Protein AF-A0AAW0VSZ9-F1 (afdb_monomer_lite)

Sequence (213 aa):
RVSGCQGKGEPTLNGTGRVSGCQGKGEPTLSGTGRVSGCQGKGEPTLSGTGLVLGCKGKGEPTLSGTGRVSDCQGKGEPTLIGTGRVSGCQGKGEPTLSGTGRVSSCQGKGEPTLSGTIRVSGCQGKGESTLSGTGRVSGCQSKGEPTLSGIGRVSGCQGKGEPTLTGTGRVSGCHGKGEPTLSGIGRVSGCQGKGEPTLSGTGRVSGCQGKG

Organism: Cherax quadricarinatus (NCBI:txid27406)

Structure (mmCIF, N/CA/C/O backbone):
data_AF-A0AAW0VSZ9-F1
#
_entry.id   AF-A0AAW0VSZ9-F1
#
loop_
_atom_site.group_PDB
_atom_site.id
_atom_site.type_symbol
_atom_site.label_atom_id
_atom_site.label_alt_id
_atom_site.label_comp_id
_atom_site.label_asym_id
_atom_site.label_entity_id
_atom_site.label_seq_id
_atom_site.pdbx_PDB_ins_code
_atom_site.Cartn_x
_atom_site.Cartn_y
_atom_site.Cartn_z
_atom_site.occupancy
_atom_site.B_iso_or_equiv
_atom_site.auth_seq_id
_atom_site.auth_comp_id
_atom_site.auth_asym_id
_atom_site.auth_atom_id
_atom_site.pdbx_PDB_model_num
ATOM 1 N N . ARG A 1 1 ? 11.976 8.529 -27.109 1.00 80.25 1 ARG A N 1
ATOM 2 C CA . ARG A 1 1 ? 11.494 7.289 -26.444 1.00 80.25 1 ARG A CA 1
ATOM 3 C C . ARG A 1 1 ? 12.713 6.455 -26.103 1.00 80.25 1 ARG A C 1
ATOM 5 O O . ARG A 1 1 ? 13.487 6.189 -27.006 1.00 80.25 1 ARG A O 1
ATOM 12 N N . VAL A 1 2 ? 12.868 6.065 -24.844 1.00 87.00 2 VAL A N 1
ATOM 13 C CA . VAL A 1 2 ? 13.933 5.186 -24.349 1.00 87.00 2 VAL A CA 1
ATOM 14 C C . VAL A 1 2 ? 13.281 3.878 -23.921 1.00 87.00 2 VAL A C 1
ATOM 16 O O . VAL A 1 2 ? 12.273 3.898 -23.211 1.00 87.00 2 VAL A O 1
ATOM 19 N N . SER A 1 3 ? 13.763 2.735 -24.401 1.00 85.62 3 SER A N 1
ATOM 20 C CA . SER A 1 3 ? 13.132 1.467 -24.047 1.00 85.62 3 SER A CA 1
ATOM 21 C C . SER A 1 3 ? 14.001 0.243 -24.233 1.00 85.62 3 SER A C 1
ATOM 23 O O . SER A 1 3 ? 14.794 0.207 -25.165 1.00 85.62 3 SER A O 1
ATOM 25 N N . GLY A 1 4 ? 13.711 -0.784 -23.432 1.00 74.88 4 GLY A N 1
ATOM 26 C CA . GLY A 1 4 ? 14.246 -2.129 -23.600 1.00 74.88 4 GLY A CA 1
ATOM 27 C C . GLY A 1 4 ? 15.419 -2.419 -22.674 1.00 74.88 4 GLY A C 1
ATOM 28 O O . GLY A 1 4 ? 16.496 -1.856 -22.821 1.00 74.88 4 GLY A O 1
ATOM 29 N N . CYS A 1 5 ? 15.204 -3.352 -21.755 1.00 79.06 5 CYS A N 1
ATOM 30 C CA . CYS A 1 5 ? 16.252 -4.091 -21.074 1.00 79.06 5 CYS A CA 1
ATOM 31 C C . CYS A 1 5 ? 15.750 -5.523 -20.811 1.00 79.06 5 CYS A C 1
ATOM 33 O O . CYS A 1 5 ? 14.577 -5.723 -20.472 1.00 79.06 5 CYS A O 1
ATOM 35 N N . GLN A 1 6 ? 16.600 -6.528 -21.017 1.00 81.38 6 GLN A N 1
ATOM 36 C CA . GLN A 1 6 ? 16.246 -7.936 -20.833 1.00 81.38 6 GLN A CA 1
ATOM 37 C C . GLN A 1 6 ? 17.365 -8.689 -20.121 1.00 81.38 6 GLN A C 1
ATOM 39 O O . GLN A 1 6 ? 18.539 -8.464 -20.397 1.00 81.38 6 GLN A O 1
ATOM 44 N N . GLY A 1 7 ? 16.995 -9.619 -19.241 1.00 75.25 7 GLY A N 1
ATOM 45 C CA . GLY A 1 7 ? 17.938 -10.545 -18.617 1.00 75.25 7 GLY A CA 1
ATOM 46 C C . GLY A 1 7 ? 18.116 -10.314 -17.120 1.00 75.25 7 GLY A C 1
ATOM 47 O O . GLY A 1 7 ? 17.139 -10.106 -16.400 1.00 75.25 7 GLY A O 1
ATOM 48 N N . LYS A 1 8 ? 19.351 -10.461 -16.639 1.00 77.69 8 LYS A N 1
ATOM 49 C CA . LYS A 1 8 ? 19.721 -10.212 -15.242 1.00 77.69 8 LYS A CA 1
ATOM 50 C C . LYS A 1 8 ? 20.481 -8.888 -15.138 1.00 77.69 8 LYS A C 1
ATOM 52 O O . LYS A 1 8 ? 21.277 -8.611 -16.029 1.00 77.69 8 LYS A O 1
ATOM 57 N N . GLY A 1 9 ? 20.289 -8.137 -14.056 1.00 81.81 9 GLY A N 1
ATOM 58 C CA . GLY A 1 9 ? 21.144 -6.995 -13.703 1.00 81.81 9 GLY A CA 1
ATOM 59 C C . GLY A 1 9 ? 20.381 -5.721 -13.348 1.00 81.81 9 GLY A C 1
ATOM 60 O O . GLY A 1 9 ? 19.183 -5.761 -13.069 1.00 81.81 9 GLY A O 1
ATOM 61 N N . GLU A 1 10 ? 21.096 -4.597 -13.394 1.00 90.50 10 GLU A N 1
ATOM 62 C CA . GLU A 1 10 ? 20.662 -3.283 -12.890 1.00 90.50 10 GLU A CA 1
ATOM 63 C C . GLU A 1 10 ? 20.696 -2.211 -14.001 1.00 90.50 10 GLU A C 1
ATOM 65 O O . GLU A 1 10 ? 21.418 -1.214 -13.928 1.00 90.50 10 GLU A O 1
ATOM 70 N N . PRO A 1 11 ? 19.986 -2.421 -15.122 1.00 88.94 11 PRO A N 1
ATOM 71 C CA . PRO A 1 11 ? 20.044 -1.490 -16.238 1.00 88.94 11 PRO A CA 1
ATOM 72 C C . PRO A 1 11 ? 19.401 -0.155 -15.865 1.00 88.94 11 PRO A C 1
ATOM 74 O O . PRO A 1 11 ? 18.326 -0.108 -15.263 1.00 88.94 11 PRO A O 1
ATOM 77 N N . THR A 1 12 ? 20.033 0.933 -16.301 1.00 91.88 12 THR A N 1
ATOM 78 C CA . THR A 1 12 ? 19.533 2.295 -16.101 1.00 91.88 12 THR A CA 1
ATOM 79 C C . THR A 1 12 ? 19.053 2.886 -17.423 1.00 91.88 12 THR A C 1
ATOM 81 O O . THR A 1 12 ? 19.797 2.940 -18.400 1.00 91.88 12 THR A O 1
ATOM 84 N N . LEU A 1 13 ? 17.803 3.347 -17.462 1.00 90.81 13 LEU A N 1
ATOM 85 C CA . LEU A 1 13 ? 17.201 4.040 -18.600 1.00 90.81 13 LEU A CA 1
ATOM 86 C C . LEU A 1 13 ? 16.780 5.449 -18.168 1.00 90.81 13 LEU A C 1
ATOM 88 O O . LEU A 1 13 ? 15.980 5.601 -17.246 1.00 90.81 13 LEU A O 1
ATOM 92 N N . ASN A 1 14 ? 17.268 6.478 -18.862 1.00 92.94 14 ASN A N 1
ATOM 93 C CA . ASN A 1 14 ? 16.891 7.874 -18.631 1.00 92.94 14 ASN A CA 1
ATOM 94 C C . ASN A 1 14 ? 16.447 8.527 -19.943 1.00 92.94 14 ASN A C 1
ATOM 96 O O . ASN A 1 14 ? 17.095 8.331 -20.969 1.00 92.94 14 ASN A O 1
ATOM 100 N N . GLY A 1 15 ? 15.362 9.304 -19.931 1.00 91.50 15 GLY A N 1
ATOM 101 C CA . GLY A 1 15 ? 15.067 10.180 -21.060 1.00 91.50 15 GLY A CA 1
ATOM 102 C C . GLY A 1 15 ? 13.799 11.013 -20.933 1.00 91.50 15 GLY A C 1
ATOM 103 O O . GLY A 1 15 ? 13.062 10.958 -19.949 1.00 91.50 15 GLY A O 1
ATOM 104 N N . THR A 1 16 ? 13.522 11.777 -21.987 1.00 91.69 16 THR A N 1
ATOM 105 C CA . THR A 1 16 ? 12.312 12.591 -22.122 1.00 91.69 16 THR A CA 1
ATOM 106 C C . THR A 1 16 ? 11.245 11.884 -22.970 1.00 91.69 16 THR A C 1
ATOM 108 O O . THR A 1 16 ? 11.517 11.047 -23.846 1.00 91.69 16 THR A O 1
ATOM 111 N N . GLY A 1 17 ? 9.980 12.192 -22.695 1.00 90.00 17 GLY A N 1
ATOM 112 C CA . GLY A 1 17 ? 8.822 11.640 -23.391 1.00 90.00 17 GLY A CA 1
ATOM 113 C C . GLY A 1 17 ? 8.374 10.292 -22.828 1.00 90.00 17 GLY A C 1
ATOM 114 O O . GLY A 1 17 ? 7.487 10.241 -21.983 1.00 90.00 17 GLY A O 1
ATOM 115 N N . ARG A 1 18 ? 8.922 9.178 -23.331 1.00 90.00 18 ARG A N 1
ATOM 116 C CA . ARG A 1 18 ? 8.528 7.819 -22.905 1.00 90.00 18 ARG A CA 1
ATOM 117 C C . ARG A 1 18 ? 9.749 6.976 -22.571 1.00 90.00 18 ARG A C 1
ATOM 119 O O . ARG A 1 18 ? 10.552 6.738 -23.472 1.00 90.00 18 ARG A O 1
ATOM 126 N N . VAL A 1 19 ? 9.817 6.477 -21.340 1.00 91.06 19 VAL A N 1
ATOM 127 C CA . VAL A 1 19 ? 10.841 5.556 -20.825 1.00 91.06 19 VAL A CA 1
ATOM 128 C C . VAL A 1 19 ? 10.156 4.252 -20.416 1.00 91.06 19 VAL A C 1
ATOM 130 O O . VAL A 1 19 ? 9.206 4.281 -19.630 1.00 91.06 19 VAL A O 1
ATOM 133 N N . SER A 1 20 ? 10.538 3.105 -20.990 1.00 87.25 20 SER A N 1
ATOM 134 C CA . SER A 1 20 ? 9.820 1.856 -20.690 1.00 87.25 20 SER A CA 1
ATOM 135 C C . SER A 1 20 ? 10.532 0.540 -20.971 1.00 87.25 20 SER A C 1
ATOM 137 O O . SER A 1 20 ? 11.231 0.431 -21.969 1.00 87.25 20 SER A O 1
ATOM 139 N N . GLY A 1 21 ? 10.150 -0.515 -20.248 1.00 73.06 21 GLY A N 1
ATOM 140 C CA . GLY A 1 21 ? 10.274 -1.889 -20.736 1.00 73.06 21 GLY A CA 1
ATOM 141 C C . GLY A 1 21 ? 11.521 -2.611 -20.258 1.00 73.06 21 GLY A C 1
ATOM 142 O O . GLY A 1 21 ? 12.445 -2.830 -21.035 1.00 73.06 21 GLY A O 1
ATOM 143 N N . CYS A 1 22 ? 11.476 -3.048 -19.004 1.00 81.56 22 CYS A N 1
ATOM 144 C CA . CYS A 1 22 ? 12.458 -3.962 -18.445 1.00 81.56 22 CYS A CA 1
ATOM 145 C C . CYS A 1 22 ? 11.838 -5.322 -18.117 1.00 81.56 22 CYS A C 1
ATOM 147 O O . CYS A 1 22 ? 10.777 -5.391 -17.496 1.00 81.56 22 CYS A O 1
ATOM 149 N N . GLN A 1 23 ? 12.466 -6.411 -18.563 1.00 84.88 23 GLN A N 1
ATOM 150 C CA . GLN A 1 23 ? 11.995 -7.776 -18.324 1.00 84.88 23 GLN A CA 1
ATOM 151 C C . GLN A 1 23 ? 13.112 -8.669 -17.787 1.00 84.88 23 GLN A C 1
ATOM 153 O O . GLN A 1 23 ? 14.171 -8.777 -18.398 1.00 84.88 23 GLN A O 1
ATOM 158 N N . GLY A 1 24 ? 12.858 -9.380 -16.691 1.00 80.69 24 GLY A N 1
ATOM 159 C CA . GLY A 1 24 ? 13.795 -10.380 -16.181 1.00 80.69 24 GLY A CA 1
ATOM 160 C C . GLY A 1 24 ? 13.988 -10.325 -14.674 1.00 80.69 24 GLY A C 1
ATOM 161 O O . GLY A 1 24 ? 13.019 -10.189 -13.926 1.00 80.69 24 GLY A O 1
ATOM 162 N N . LYS A 1 25 ? 15.223 -10.536 -14.219 1.00 84.62 25 LYS A N 1
ATOM 163 C CA . LYS A 1 25 ? 15.568 -10.508 -12.795 1.00 84.62 25 LYS A CA 1
ATOM 164 C C . LYS A 1 25 ? 16.490 -9.326 -12.495 1.00 84.62 25 LYS A C 1
ATOM 166 O O . LYS A 1 25 ? 17.434 -9.125 -13.244 1.00 84.62 25 LYS A O 1
ATOM 171 N N . GLY A 1 26 ? 16.278 -8.625 -11.390 1.00 85.88 26 GLY A N 1
ATOM 172 C CA . GLY A 1 26 ? 17.185 -7.572 -10.924 1.00 85.88 26 GLY A CA 1
ATOM 173 C C . GLY A 1 26 ? 16.476 -6.253 -10.653 1.00 85.88 26 GLY A C 1
ATOM 174 O O . GLY A 1 26 ? 15.263 -6.234 -10.433 1.00 85.88 26 GLY A O 1
ATOM 175 N N . GLU A 1 27 ? 17.242 -5.169 -10.675 1.00 91.31 27 GLU A N 1
ATOM 176 C CA . GLU A 1 27 ? 16.873 -3.879 -10.077 1.00 91.31 27 GLU A CA 1
ATOM 177 C C . GLU A 1 27 ? 17.007 -2.762 -11.125 1.00 91.31 27 GLU A C 1
ATOM 179 O O . GLU A 1 27 ? 17.884 -1.902 -11.055 1.00 91.31 27 GLU A O 1
ATOM 184 N N . PRO A 1 28 ? 16.195 -2.794 -12.200 1.00 90.00 28 PRO A N 1
ATOM 185 C CA . PRO A 1 28 ? 16.291 -1.788 -13.242 1.00 90.00 28 PRO A CA 1
ATOM 186 C C . PRO A 1 28 ? 15.849 -0.422 -12.711 1.00 90.00 28 PRO A C 1
ATOM 188 O O . PRO A 1 28 ? 14.820 -0.306 -12.040 1.00 90.00 28 PRO A O 1
ATOM 191 N N . THR A 1 29 ? 16.574 0.623 -13.101 1.00 92.44 29 THR A N 1
ATOM 192 C CA . THR A 1 29 ? 16.236 2.012 -12.783 1.00 92.44 29 THR A CA 1
ATOM 193 C C . THR A 1 29 ? 15.739 2.728 -14.033 1.00 92.44 29 THR A C 1
ATOM 195 O O . THR A 1 29 ? 16.464 2.884 -15.014 1.00 92.44 29 THR A O 1
ATOM 198 N N . LEU A 1 30 ? 14.488 3.182 -14.028 1.00 92.56 30 LEU A N 1
ATOM 199 C CA . LEU A 1 30 ? 13.894 3.965 -15.111 1.00 92.56 30 LEU A CA 1
ATOM 200 C C . LEU A 1 30 ? 13.581 5.370 -14.599 1.00 92.56 30 LEU A C 1
ATOM 202 O O . LEU A 1 30 ? 12.811 5.536 -13.657 1.00 92.56 30 LEU A O 1
ATOM 206 N N . SER A 1 31 ? 14.123 6.389 -15.257 1.00 93.69 31 SER A N 1
ATOM 207 C CA . SER A 1 31 ? 13.916 7.792 -14.893 1.00 93.69 31 SER A CA 1
ATOM 208 C C . SER A 1 31 ? 13.526 8.643 -16.097 1.00 93.69 31 SER A C 1
ATOM 210 O O . SER A 1 31 ? 13.981 8.393 -17.211 1.00 93.69 31 SER A O 1
ATOM 212 N N . GLY A 1 32 ? 12.672 9.652 -15.919 1.00 92.56 32 GLY A N 1
ATOM 213 C CA . GLY A 1 32 ? 12.373 10.552 -17.031 1.00 92.56 32 GLY A CA 1
ATOM 214 C C . GLY A 1 32 ? 11.252 11.557 -16.825 1.00 92.56 32 GLY A C 1
ATOM 215 O O . GLY A 1 32 ? 10.564 11.580 -15.806 1.00 92.56 32 GLY A O 1
ATOM 216 N N . THR A 1 33 ? 11.052 12.381 -17.850 1.00 92.06 33 THR A N 1
ATOM 217 C CA . THR A 1 33 ? 9.930 13.321 -17.947 1.00 92.06 33 THR A CA 1
ATOM 218 C C . THR A 1 33 ? 8.897 12.802 -18.949 1.00 92.06 33 THR A C 1
ATOM 220 O O . THR A 1 33 ? 9.246 12.243 -19.990 1.00 92.06 33 THR A O 1
ATOM 223 N N . GLY A 1 34 ? 7.607 12.956 -18.651 1.00 91.19 34 GLY A N 1
ATOM 224 C CA . GLY A 1 34 ? 6.504 12.440 -19.464 1.00 91.19 34 GLY A CA 1
ATOM 225 C C . GLY A 1 34 ? 5.925 11.138 -18.908 1.00 91.19 34 GLY A C 1
ATOM 226 O O . GLY A 1 34 ? 5.109 11.169 -17.990 1.00 91.19 34 GLY A O 1
ATOM 227 N N . ARG A 1 35 ? 6.277 9.987 -19.493 1.00 92.00 35 ARG A N 1
ATOM 228 C CA . ARG A 1 35 ? 5.769 8.660 -19.108 1.00 92.00 35 ARG A CA 1
ATOM 229 C C . ARG A 1 35 ? 6.906 7.681 -18.837 1.00 92.00 35 ARG A C 1
ATOM 231 O O . ARG A 1 35 ? 7.598 7.268 -19.765 1.00 92.00 35 ARG A O 1
ATOM 238 N N . VAL A 1 36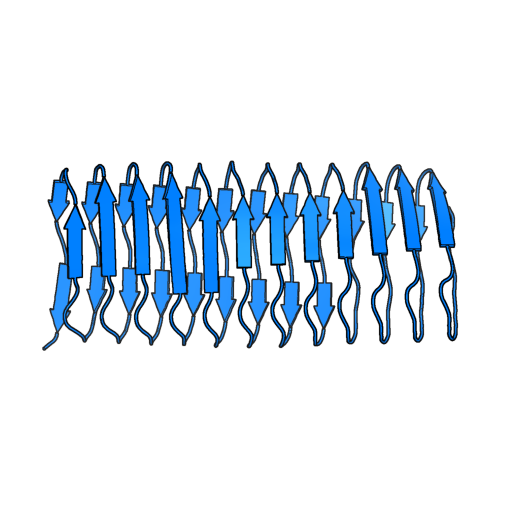 ? 7.005 7.220 -17.599 1.00 93.00 36 VAL A N 1
ATOM 239 C CA . VAL A 1 36 ? 7.916 6.166 -17.143 1.00 93.00 36 VAL A CA 1
ATOM 240 C C . VAL A 1 36 ? 7.081 4.929 -16.834 1.00 93.00 36 VAL A C 1
ATOM 242 O O . VAL A 1 36 ? 6.099 5.016 -16.099 1.00 93.00 36 VAL A O 1
ATOM 245 N N . SER A 1 37 ? 7.371 3.785 -17.454 1.00 89.25 37 SER A N 1
ATOM 246 C CA . SER A 1 37 ? 6.504 2.615 -17.275 1.00 89.25 37 SER A CA 1
ATOM 247 C C . SER A 1 37 ? 7.149 1.262 -17.520 1.00 89.25 37 SER A C 1
ATOM 249 O O . SER A 1 37 ? 7.876 1.086 -18.492 1.00 89.25 37 SER A O 1
ATOM 251 N N . GLY A 1 38 ? 6.719 0.267 -16.750 1.00 75.50 38 GLY A N 1
ATOM 252 C CA . GLY A 1 38 ? 6.863 -1.136 -17.111 1.00 75.50 38 GLY A CA 1
ATOM 253 C C . GLY A 1 38 ? 8.191 -1.759 -16.703 1.00 75.50 38 GLY A C 1
ATOM 254 O O . GLY A 1 38 ? 9.214 -1.604 -17.376 1.00 75.50 38 GLY A O 1
ATOM 255 N N . CYS A 1 39 ? 8.104 -2.588 -15.668 1.00 80.69 39 CYS A N 1
ATOM 256 C CA . CYS A 1 39 ? 9.020 -3.692 -15.416 1.00 80.69 39 CYS A CA 1
ATOM 257 C C . CYS A 1 39 ? 8.216 -4.980 -15.209 1.00 80.69 39 CYS A C 1
ATOM 259 O O . CYS A 1 39 ? 7.136 -4.956 -14.613 1.00 80.69 39 CYS A O 1
ATOM 261 N N . GLN A 1 40 ? 8.719 -6.106 -15.707 1.00 85.25 40 GLN A N 1
ATOM 262 C CA . GLN A 1 40 ? 8.106 -7.413 -15.508 1.00 85.25 40 GLN A CA 1
ATOM 263 C C . GLN A 1 40 ? 9.146 -8.444 -15.078 1.00 85.25 40 GLN A C 1
ATOM 265 O O . GLN A 1 40 ? 10.138 -8.653 -15.769 1.00 85.25 40 GLN A O 1
ATOM 270 N N . GLY A 1 41 ? 8.888 -9.151 -13.981 1.00 82.19 41 GLY A N 1
ATOM 271 C CA . GLY A 1 41 ? 9.754 -10.246 -13.551 1.00 82.19 41 GLY A CA 1
ATOM 272 C 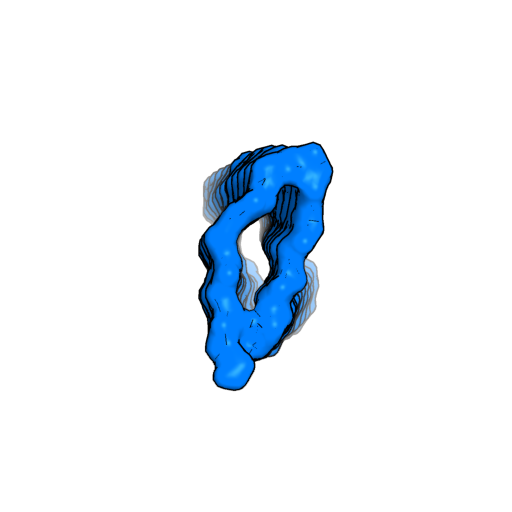C . GLY A 1 41 ? 9.974 -10.296 -12.048 1.00 82.19 41 GLY A C 1
ATOM 273 O O . GLY A 1 41 ? 9.008 -10.214 -11.292 1.00 82.19 41 GLY A O 1
ATOM 274 N N . LYS A 1 42 ? 11.211 -10.541 -11.613 1.00 85.12 42 LYS A N 1
ATOM 275 C CA . LYS A 1 42 ? 11.553 -10.632 -10.187 1.00 85.12 42 LYS A CA 1
ATOM 276 C C . LYS A 1 42 ? 12.595 -9.584 -9.807 1.00 85.12 42 LYS A C 1
ATOM 278 O O . LYS A 1 42 ? 13.597 -9.499 -10.501 1.00 85.12 42 LYS A O 1
ATOM 283 N N . GLY A 1 43 ? 12.413 -8.889 -8.694 1.00 86.94 43 GLY A N 1
ATOM 284 C CA . GLY A 1 43 ? 13.406 -7.956 -8.154 1.00 86.94 43 GLY A CA 1
ATOM 285 C C . GLY A 1 43 ? 12.786 -6.621 -7.768 1.00 86.94 43 GLY A C 1
ATOM 286 O O . GLY A 1 43 ? 11.573 -6.549 -7.553 1.00 86.94 43 GLY A O 1
ATOM 287 N N . GLU A 1 44 ? 13.616 -5.587 -7.705 1.00 91.25 44 GLU A N 1
ATOM 288 C CA . GLU A 1 44 ? 13.315 -4.321 -7.026 1.00 91.25 44 GLU A CA 1
ATOM 289 C C . GLU A 1 44 ? 13.470 -3.149 -8.007 1.00 91.25 44 GLU A C 1
ATOM 291 O O . GLU A 1 44 ? 14.396 -2.347 -7.926 1.00 91.25 44 GLU A O 1
ATOM 296 N N . PRO A 1 45 ? 12.613 -3.067 -9.043 1.00 90.50 45 PRO A N 1
ATOM 297 C CA . PRO A 1 45 ? 12.729 -2.015 -10.038 1.00 90.50 45 PRO A CA 1
ATOM 298 C C . PRO A 1 45 ? 12.393 -0.651 -9.427 1.00 90.50 45 PRO A C 1
ATOM 300 O O . PRO A 1 45 ? 11.373 -0.501 -8.748 1.00 90.50 45 PRO A O 1
ATOM 303 N N . THR A 1 46 ? 13.191 0.360 -9.764 1.00 93.12 46 THR A N 1
ATOM 304 C CA . THR A 1 46 ? 12.963 1.749 -9.360 1.00 93.12 46 THR A CA 1
ATOM 305 C C . THR A 1 46 ? 12.506 2.579 -10.555 1.00 93.12 46 THR A C 1
ATOM 307 O O . THR A 1 46 ? 13.209 2.703 -11.556 1.00 93.12 46 THR A O 1
ATOM 310 N N . LEU A 1 47 ? 11.313 3.165 -10.474 1.00 93.81 47 LEU A N 1
ATOM 311 C CA . LEU A 1 47 ? 10.750 4.042 -11.501 1.00 93.81 47 LEU A CA 1
ATOM 312 C C . LEU A 1 47 ? 10.544 5.441 -10.919 1.00 93.81 47 LEU A C 1
ATOM 314 O O . LEU A 1 47 ? 9.785 5.609 -9.969 1.00 93.81 47 LEU A O 1
ATOM 318 N N . SER A 1 48 ? 11.156 6.455 -11.523 1.00 94.69 48 SER A N 1
ATOM 319 C CA . SER A 1 48 ? 11.036 7.848 -11.082 1.00 94.69 48 SER A CA 1
ATOM 320 C C . SER A 1 48 ? 10.693 8.784 -12.235 1.00 94.69 48 SER A C 1
ATOM 322 O O . SER A 1 48 ? 11.238 8.648 -13.327 1.00 94.69 48 SER A O 1
ATOM 324 N N . GLY A 1 49 ? 9.816 9.766 -12.035 1.00 93.25 49 GLY A N 1
ATOM 325 C CA . GLY A 1 49 ? 9.610 10.761 -13.084 1.00 93.25 49 GLY A CA 1
ATOM 326 C C . GLY A 1 49 ? 8.591 11.857 -12.827 1.00 93.25 49 GLY A C 1
ATOM 327 O O . GLY A 1 49 ? 7.816 11.845 -11.869 1.00 93.25 49 GLY A O 1
ATOM 328 N N . THR A 1 50 ? 8.572 12.816 -13.748 1.00 90.06 50 THR A N 1
ATOM 329 C CA . THR A 1 50 ? 7.562 13.876 -13.801 1.00 90.06 50 THR A CA 1
ATOM 330 C C . THR A 1 50 ? 6.502 13.512 -14.842 1.00 90.06 50 THR A C 1
ATOM 332 O O . THR A 1 50 ? 6.826 13.161 -15.974 1.00 90.06 50 THR A O 1
ATOM 335 N N . GLY A 1 51 ? 5.219 13.544 -14.467 1.00 91.25 51 GLY A N 1
ATOM 336 C CA . GLY A 1 51 ? 4.112 13.091 -15.323 1.00 91.25 51 GLY A CA 1
ATOM 337 C C . GLY A 1 51 ? 3.499 11.763 -14.867 1.00 91.25 51 GLY A C 1
ATOM 338 O O . GLY A 1 51 ? 2.887 11.712 -13.805 1.00 91.25 51 GLY A O 1
ATOM 339 N N . LEU A 1 52 ? 3.591 10.707 -15.678 1.00 92.31 52 LEU A N 1
ATOM 340 C CA . LEU A 1 52 ? 3.012 9.387 -15.402 1.00 92.31 52 LEU A CA 1
ATOM 341 C C . LEU A 1 52 ? 4.101 8.369 -15.058 1.00 92.31 52 LEU A C 1
ATOM 343 O O . LEU A 1 52 ? 4.967 8.097 -15.886 1.00 92.31 52 LEU A O 1
ATOM 347 N N . VAL A 1 53 ? 3.992 7.740 -13.894 1.00 94.31 53 VAL A N 1
ATOM 348 C CA . VAL A 1 53 ? 4.851 6.641 -13.448 1.00 94.31 53 VAL A CA 1
ATOM 349 C C . VAL A 1 53 ? 3.973 5.411 -13.249 1.00 94.31 53 VAL A C 1
ATOM 351 O O . VAL A 1 53 ? 3.122 5.388 -12.362 1.00 94.31 53 VAL A O 1
ATOM 354 N N . LEU A 1 54 ? 4.115 4.421 -14.130 1.00 89.44 54 LEU A N 1
ATOM 355 C CA . LEU A 1 54 ? 3.237 3.249 -14.190 1.00 89.44 54 LEU A CA 1
ATOM 356 C C . LEU A 1 54 ? 4.008 1.963 -13.899 1.00 89.44 54 LEU A C 1
ATOM 358 O O . LEU A 1 54 ? 5.078 1.728 -14.460 1.00 89.44 54 LEU A O 1
ATOM 362 N N . GLY A 1 55 ? 3.440 1.136 -13.037 1.00 79.25 55 GLY A N 1
ATOM 363 C CA . GLY A 1 55 ? 4.180 0.159 -12.265 1.00 79.25 55 GLY A CA 1
ATOM 364 C C . GLY A 1 55 ? 4.496 -1.154 -12.944 1.00 79.25 55 GLY A C 1
ATOM 365 O O . GLY A 1 55 ? 4.541 -1.313 -14.171 1.00 79.25 55 GLY A O 1
ATOM 366 N N . CYS A 1 56 ? 4.821 -2.084 -12.058 1.00 80.69 56 CYS A N 1
ATOM 367 C CA . CYS A 1 56 ? 5.553 -3.298 -12.350 1.00 80.69 56 CYS A CA 1
ATOM 368 C C . CYS A 1 56 ? 4.656 -4.521 -12.152 1.00 80.69 56 CYS A C 1
ATOM 370 O O . CYS A 1 56 ? 3.749 -4.526 -11.315 1.00 80.69 56 CYS A O 1
ATOM 372 N N . LYS A 1 57 ? 4.925 -5.582 -12.918 1.00 86.00 57 LYS A N 1
ATOM 373 C CA . LYS A 1 57 ? 4.241 -6.871 -12.794 1.00 86.00 57 LYS A CA 1
ATOM 374 C C . LYS A 1 57 ? 5.209 -7.969 -12.381 1.00 86.00 57 LYS A C 1
ATOM 376 O O . LYS A 1 57 ? 6.129 -8.281 -13.131 1.00 86.00 57 LYS A O 1
ATOM 381 N N . GLY A 1 58 ? 4.976 -8.638 -11.257 1.00 82.12 58 GLY A N 1
ATOM 382 C CA . GLY A 1 58 ? 5.784 -9.810 -10.914 1.00 82.12 58 GLY A CA 1
ATOM 383 C C . GLY A 1 58 ? 5.979 -10.062 -9.430 1.00 82.12 58 GLY A C 1
ATOM 384 O O . GLY A 1 58 ? 5.015 -10.036 -8.667 1.00 82.12 58 GLY A O 1
ATOM 385 N N . LYS A 1 59 ? 7.204 -10.419 -9.038 1.00 83.44 59 LYS A N 1
ATOM 386 C CA . LYS A 1 59 ? 7.566 -10.620 -7.632 1.00 83.44 59 LYS A CA 1
ATOM 387 C C . LYS A 1 59 ? 8.653 -9.637 -7.197 1.00 83.44 59 LYS A C 1
ATOM 389 O O . LYS A 1 59 ? 9.552 -9.390 -7.989 1.00 83.44 59 LYS A O 1
ATOM 394 N N . GLY A 1 60 ? 8.611 -9.177 -5.955 1.00 85.19 60 GLY A N 1
ATOM 395 C CA . GLY A 1 60 ? 9.615 -8.275 -5.378 1.00 85.19 60 GLY A CA 1
ATOM 396 C C . GLY A 1 60 ? 9.029 -6.922 -4.987 1.00 85.19 60 GLY A C 1
ATOM 397 O O . GLY A 1 60 ? 7.808 -6.799 -4.855 1.00 85.19 60 GLY A O 1
ATOM 398 N N . GLU A 1 61 ? 9.899 -5.935 -4.812 1.00 90.44 61 GLU A N 1
ATOM 399 C CA . GLU A 1 61 ? 9.622 -4.702 -4.065 1.00 90.44 61 GLU A CA 1
ATOM 400 C C . GLU A 1 61 ? 9.842 -3.481 -4.969 1.00 90.44 61 GLU A C 1
ATOM 402 O O . GLU A 1 61 ? 10.841 -2.774 -4.877 1.00 90.44 61 GLU A O 1
ATOM 407 N N . PRO A 1 62 ? 8.955 -3.253 -5.957 1.00 90.25 62 PRO A N 1
ATOM 408 C CA . PRO A 1 62 ? 9.125 -2.143 -6.877 1.00 90.25 62 PRO A CA 1
ATOM 409 C C . PRO A 1 62 ? 8.904 -0.810 -6.155 1.00 90.25 62 PRO A C 1
ATOM 411 O O . PRO A 1 62 ? 7.886 -0.627 -5.481 1.00 90.25 62 PRO A O 1
ATOM 414 N N . THR A 1 63 ? 9.795 0.149 -6.394 1.00 93.31 63 THR A N 1
ATOM 415 C CA . THR A 1 63 ? 9.655 1.523 -5.906 1.00 93.31 63 THR A CA 1
ATOM 416 C C . THR A 1 63 ? 9.283 2.450 -7.054 1.00 93.31 63 THR A C 1
ATOM 418 O O . THR A 1 63 ? 9.982 2.548 -8.060 1.00 93.31 63 THR A O 1
ATOM 421 N N . LEU A 1 64 ? 8.160 3.147 -6.920 1.00 94.31 64 LEU A N 1
ATOM 422 C CA . LEU A 1 64 ? 7.670 4.121 -7.884 1.00 94.31 64 LEU A CA 1
ATOM 423 C C . LEU A 1 64 ? 7.568 5.496 -7.226 1.00 94.31 64 LEU A C 1
ATOM 425 O O . LEU A 1 64 ? 6.868 5.647 -6.229 1.00 94.31 64 LEU A O 1
ATOM 429 N N . SER A 1 65 ? 8.180 6.513 -7.825 1.00 95.38 65 SER A N 1
ATOM 430 C CA . SER A 1 65 ? 8.132 7.890 -7.330 1.00 95.38 65 SER A CA 1
ATOM 431 C C . SER A 1 65 ? 7.809 8.888 -8.437 1.00 95.38 65 SER A C 1
ATOM 433 O O . SER A 1 65 ? 8.339 8.789 -9.541 1.00 95.38 65 SER A O 1
ATOM 435 N N . GLY A 1 66 ? 6.955 9.877 -8.181 1.00 94.25 66 GLY A N 1
ATOM 436 C CA . GLY A 1 66 ? 6.728 10.924 -9.175 1.00 94.25 66 GLY A CA 1
ATOM 437 C C . GLY A 1 66 ? 5.789 12.050 -8.775 1.00 94.25 66 GLY A C 1
ATOM 438 O O . GLY A 1 66 ? 5.014 11.960 -7.825 1.00 94.25 66 GLY A O 1
ATOM 439 N N . THR A 1 67 ? 5.835 13.140 -9.539 1.00 92.25 67 THR A N 1
ATOM 440 C CA . THR A 1 67 ? 5.078 14.356 -9.201 1.00 92.25 67 THR A CA 1
ATOM 441 C C . THR A 1 67 ? 3.641 14.377 -9.734 1.00 92.25 67 THR A C 1
ATOM 443 O O . THR A 1 67 ? 2.774 15.042 -9.168 1.00 92.25 67 THR A O 1
ATOM 446 N N . GLY A 1 68 ? 3.355 13.642 -10.812 1.00 91.56 68 GLY A N 1
ATOM 447 C CA . GLY A 1 68 ? 2.027 13.597 -11.428 1.00 91.56 68 GLY A CA 1
ATOM 448 C C . GLY A 1 68 ? 1.176 12.435 -10.915 1.00 91.56 68 GLY A C 1
ATOM 449 O O . GLY A 1 68 ? 0.605 12.492 -9.826 1.00 91.56 68 GLY A O 1
ATOM 450 N N . ARG A 1 69 ? 1.036 11.379 -11.719 1.00 93.38 69 ARG A N 1
ATOM 451 C CA . ARG A 1 69 ? 0.314 10.157 -11.349 1.00 93.38 69 ARG A CA 1
ATOM 452 C C . ARG A 1 69 ? 1.286 8.999 -11.199 1.00 93.38 69 ARG A C 1
ATOM 454 O O . ARG A 1 69 ? 2.043 8.717 -12.121 1.00 93.38 69 ARG A O 1
ATOM 461 N N . VAL A 1 70 ? 1.173 8.296 -10.083 1.00 95.00 70 VAL A N 1
ATOM 462 C CA . VAL A 1 70 ? 1.929 7.089 -9.764 1.00 95.00 70 VAL A CA 1
ATOM 463 C C . VAL A 1 70 ? 0.937 5.945 -9.596 1.00 95.00 70 VAL A C 1
ATOM 465 O O . VAL A 1 70 ? 0.049 6.029 -8.744 1.00 95.00 70 VAL A O 1
ATOM 468 N N . SER A 1 71 ? 1.006 4.912 -10.437 1.00 91.38 71 SER A N 1
ATOM 469 C CA . SER A 1 71 ? 0.031 3.824 -10.358 1.00 91.38 71 SER A CA 1
ATOM 470 C C . SER A 1 71 ? 0.472 2.462 -10.870 1.00 91.38 71 SER A C 1
ATOM 472 O O . SER A 1 71 ? 1.465 2.347 -11.569 1.00 91.38 71 SER A O 1
ATOM 474 N N . ASP A 1 72 ? -0.345 1.448 -10.576 1.00 82.62 72 ASP A N 1
ATOM 475 C CA . ASP A 1 72 ? -0.406 0.148 -11.259 1.00 82.62 72 ASP A CA 1
ATOM 476 C C . ASP A 1 72 ? 0.748 -0.825 -10.963 1.00 82.62 72 ASP A C 1
ATOM 478 O O . ASP A 1 72 ? 1.483 -1.233 -11.862 1.00 82.62 72 ASP A O 1
ATOM 482 N N . CYS A 1 73 ? 0.855 -1.282 -9.713 1.00 82.44 73 CYS A N 1
ATOM 483 C CA . CYS A 1 73 ? 1.687 -2.434 -9.347 1.00 82.44 73 CYS A CA 1
ATOM 484 C C . CYS A 1 73 ? 0.837 -3.701 -9.177 1.00 82.44 73 CYS A C 1
ATOM 486 O O . CYS A 1 73 ? -0.171 -3.703 -8.469 1.00 82.44 73 CYS A O 1
ATOM 488 N N . 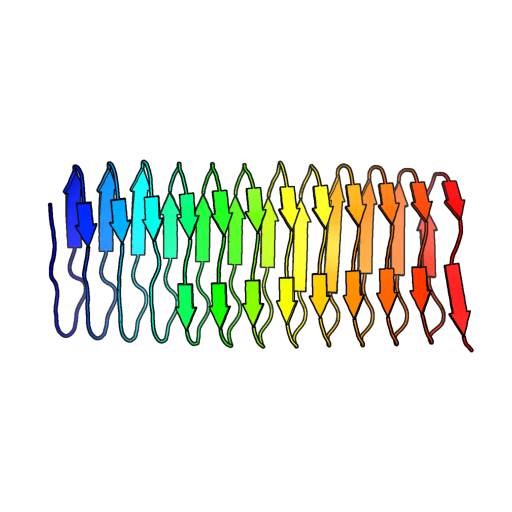GLN A 1 74 ? 1.249 -4.806 -9.803 1.00 84.81 74 GLN A N 1
ATOM 489 C CA . GLN A 1 74 ? 0.554 -6.091 -9.699 1.00 84.81 74 GLN A CA 1
ATOM 490 C C . GLN A 1 74 ? 1.537 -7.213 -9.378 1.00 84.81 74 GLN A C 1
ATOM 492 O O . GLN A 1 74 ? 2.459 -7.481 -10.148 1.00 84.81 74 GLN A O 1
ATOM 497 N N . GLY A 1 75 ? 1.331 -7.944 -8.284 1.00 79.44 75 GLY A N 1
ATOM 498 C CA . GLY A 1 75 ? 2.306 -8.974 -7.956 1.00 79.44 75 GLY A CA 1
ATOM 499 C C . GLY A 1 75 ? 2.246 -9.605 -6.579 1.00 79.44 75 GLY A C 1
ATOM 500 O O . GLY A 1 75 ? 1.246 -9.566 -5.860 1.00 79.44 75 GLY A O 1
ATOM 501 N N . LYS A 1 76 ? 3.356 -10.254 -6.240 1.00 78.50 76 LYS A N 1
ATOM 502 C CA . LYS A 1 76 ? 3.650 -10.763 -4.900 1.00 78.50 76 LYS A CA 1
ATOM 503 C C . LYS A 1 76 ? 4.873 -10.008 -4.376 1.00 78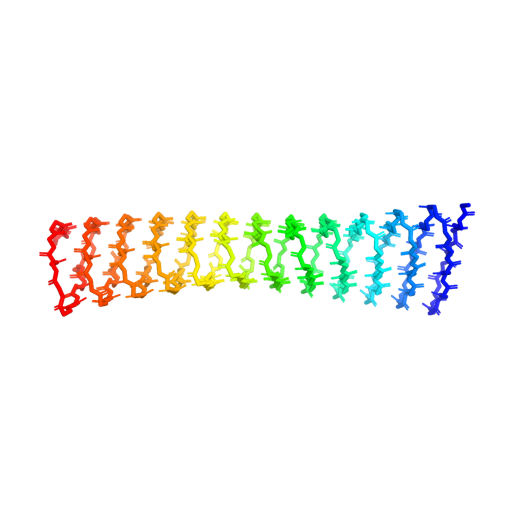.50 76 LYS A C 1
ATOM 505 O O . LYS A 1 76 ? 5.927 -10.133 -4.984 1.00 78.50 76 LYS A O 1
ATOM 510 N N . GLY A 1 77 ? 4.731 -9.266 -3.290 1.00 81.69 77 GLY A N 1
ATOM 511 C CA . GLY A 1 77 ? 5.797 -8.445 -2.712 1.00 81.69 77 GLY A CA 1
ATOM 512 C C . GLY A 1 77 ? 5.245 -7.110 -2.228 1.00 81.69 77 GLY A C 1
ATOM 513 O O . GLY A 1 77 ? 4.020 -6.955 -2.158 1.00 81.69 77 GLY A O 1
ATOM 514 N N . GLU A 1 78 ? 6.140 -6.180 -1.925 1.00 89.12 78 GLU A N 1
ATOM 515 C CA . GLU A 1 78 ? 5.869 -4.988 -1.115 1.00 89.12 78 GLU A CA 1
ATOM 516 C C . GLU A 1 78 ? 6.137 -3.728 -1.948 1.00 89.12 78 GLU A C 1
ATOM 518 O O . GLU A 1 78 ? 7.184 -3.094 -1.847 1.00 89.12 78 GLU A O 1
ATOM 523 N N . PRO A 1 79 ? 5.241 -3.388 -2.894 1.00 89.81 79 PRO A N 1
ATOM 524 C CA . PRO A 1 79 ? 5.457 -2.237 -3.753 1.00 89.81 79 PRO A CA 1
ATOM 525 C C . PRO A 1 79 ? 5.327 -0.939 -2.951 1.00 89.81 79 PRO A C 1
ATOM 527 O O . PRO A 1 79 ? 4.340 -0.742 -2.236 1.00 89.81 79 PRO A O 1
ATOM 530 N N . THR A 1 80 ? 6.258 -0.016 -3.170 1.00 93.38 80 THR A N 1
ATOM 531 C CA . THR A 1 80 ? 6.228 1.330 -2.594 1.00 93.38 80 THR A CA 1
ATOM 532 C C . THR A 1 80 ? 5.912 2.351 -3.680 1.00 93.38 80 THR A C 1
ATOM 534 O O . THR A 1 80 ? 6.629 2.466 -4.672 1.00 93.38 80 THR A O 1
ATOM 537 N N . LEU A 1 81 ? 4.819 3.099 -3.526 1.00 94.38 81 LEU A N 1
ATOM 538 C CA . LEU A 1 81 ? 4.406 4.157 -4.450 1.00 94.38 81 LEU A CA 1
ATOM 539 C C . LEU A 1 81 ? 4.366 5.496 -3.712 1.00 94.38 81 LEU A C 1
ATOM 541 O O . LEU A 1 81 ? 3.613 5.663 -2.755 1.00 94.38 81 LEU A O 1
ATOM 545 N N . ILE A 1 82 ? 5.122 6.472 -4.201 1.00 95.69 82 ILE A N 1
ATOM 546 C CA . ILE A 1 82 ? 5.261 7.795 -3.592 1.00 95.69 82 ILE A CA 1
ATOM 547 C C . ILE A 1 82 ? 4.937 8.858 -4.635 1.00 95.69 82 ILE A C 1
ATOM 549 O O . ILE A 1 82 ? 5.479 8.839 -5.736 1.00 95.69 82 ILE A O 1
ATOM 553 N N . GLY A 1 83 ? 4.086 9.830 -4.319 1.00 94.12 83 GLY A N 1
ATOM 554 C CA . GLY A 1 83 ? 3.901 10.934 -5.254 1.00 94.12 83 GLY A CA 1
ATOM 555 C C . GLY A 1 83 ? 3.129 12.132 -4.743 1.00 94.12 83 GLY A C 1
ATOM 556 O O . GLY A 1 83 ? 2.363 12.057 -3.789 1.00 94.12 83 GLY A O 1
ATOM 557 N N . THR A 1 84 ? 3.311 13.269 -5.407 1.00 92.56 84 THR A N 1
ATOM 558 C CA . THR A 1 84 ? 2.660 14.520 -4.987 1.00 92.56 84 THR A CA 1
ATOM 559 C C . THR A 1 84 ? 1.249 14.685 -5.552 1.00 92.56 84 THR A C 1
ATOM 561 O O . THR A 1 84 ? 0.406 15.334 -4.945 1.00 92.56 84 THR A O 1
ATOM 564 N N . GLY A 1 85 ? 0.958 14.097 -6.715 1.00 92.25 85 GLY A N 1
ATOM 565 C CA . GLY A 1 85 ? -0.359 14.175 -7.345 1.00 92.25 85 GLY A CA 1
ATOM 566 C C . GLY A 1 85 ? -1.284 13.023 -6.943 1.00 92.25 85 GLY A C 1
ATOM 567 O O . GLY A 1 85 ? -1.831 12.984 -5.842 1.00 92.25 85 GLY A O 1
ATOM 568 N N . ARG A 1 86 ? -1.541 12.091 -7.865 1.00 93.38 86 ARG A N 1
ATOM 569 C CA . ARG A 1 86 ? -2.391 10.917 -7.597 1.00 93.38 86 ARG A CA 1
ATOM 570 C C . ARG A 1 86 ? -1.531 9.670 -7.447 1.00 93.38 86 ARG A C 1
ATOM 572 O O . ARG A 1 86 ? -0.841 9.304 -8.389 1.00 93.38 86 ARG A O 1
ATOM 579 N N . VAL A 1 87 ? -1.679 8.975 -6.329 1.00 95.19 87 VAL A N 1
ATOM 580 C C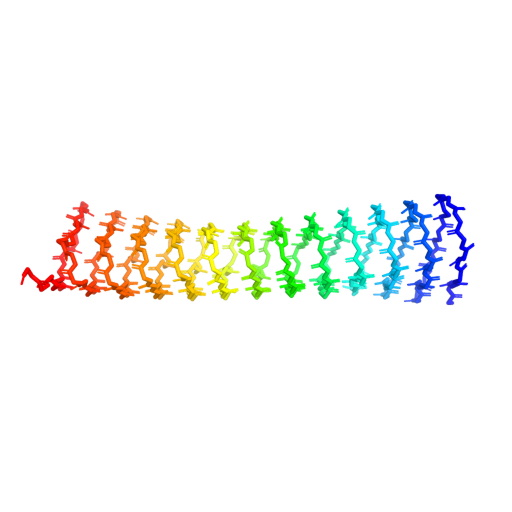A . VAL A 1 87 ? -1.060 7.675 -6.074 1.00 95.19 87 VAL A CA 1
ATOM 581 C C . VAL A 1 87 ? -2.154 6.619 -6.008 1.00 95.19 87 VAL A C 1
ATOM 583 O O . VAL A 1 87 ? -3.114 6.766 -5.246 1.00 95.19 87 VAL A O 1
ATOM 586 N N . SER A 1 88 ? -2.085 5.579 -6.840 1.00 90.62 88 SER A N 1
ATOM 587 C CA . SER A 1 88 ? -3.139 4.564 -6.828 1.00 90.62 88 SER A CA 1
ATOM 588 C C . SER A 1 88 ? -2.791 3.211 -7.417 1.00 90.62 88 SER A C 1
ATOM 590 O O . SER A 1 88 ? -2.089 3.153 -8.411 1.00 90.62 88 SER A O 1
ATOM 592 N N . GLY A 1 89 ? -3.453 2.153 -6.959 1.00 78.06 89 GLY A N 1
ATOM 593 C CA . GLY A 1 89 ? -3.503 0.892 -7.696 1.00 78.06 89 GLY A CA 1
ATOM 594 C C . GLY A 1 89 ? -2.331 -0.026 -7.382 1.00 78.06 89 GLY A C 1
ATOM 595 O O . GLY A 1 89 ? -1.359 -0.093 -8.132 1.00 78.06 89 GLY A O 1
ATOM 596 N N . CYS A 1 90 ? -2.497 -0.796 -6.311 1.00 81.81 90 CYS A N 1
ATOM 597 C CA . CYS A 1 90 ? -1.713 -1.995 -6.040 1.00 81.81 90 CYS A CA 1
ATOM 598 C C . CYS A 1 90 ? -2.648 -3.202 -5.943 1.00 81.81 90 CYS A C 1
ATOM 600 O O . CYS A 1 90 ? -3.642 -3.161 -5.214 1.00 81.81 90 CYS A O 1
ATOM 602 N N . GLN A 1 91 ? -2.334 -4.280 -6.663 1.00 84.94 91 GLN A N 1
ATOM 603 C CA . GLN A 1 91 ? -3.070 -5.540 -6.584 1.00 84.94 91 GLN A CA 1
ATOM 604 C C . GLN A 1 91 ? -2.126 -6.705 -6.287 1.00 84.94 91 GLN A C 1
ATOM 606 O O . GLN A 1 91 ? -1.207 -6.983 -7.061 1.00 84.94 91 GLN A O 1
ATOM 611 N N . GLY A 1 92 ? -2.352 -7.443 -5.200 1.00 80.94 92 GLY A N 1
ATOM 612 C CA . GLY A 1 92 ? -1.400 -8.495 -4.863 1.00 80.94 92 GLY A CA 1
ATOM 613 C C . GLY A 1 92 ? -1.606 -9.252 -3.565 1.00 80.94 92 GLY A C 1
ATOM 614 O O . GLY A 1 92 ? -2.672 -9.255 -2.952 1.00 80.94 92 GLY A O 1
ATOM 615 N N . LYS A 1 93 ? -0.556 -9.978 -3.182 1.00 80.06 93 LYS A N 1
ATOM 616 C CA . LYS A 1 93 ? -0.520 -10.773 -1.947 1.00 80.06 93 LYS A CA 1
ATOM 617 C C . LYS A 1 93 ? 0.423 -10.229 -0.868 1.00 80.06 93 LYS A C 1
ATOM 619 O O . LYS A 1 93 ? 0.448 -10.855 0.177 1.00 80.06 93 LYS A O 1
ATOM 624 N N . GLY A 1 94 ? 1.179 -9.162 -1.125 1.00 81.19 94 GLY A N 1
ATOM 625 C CA . GLY A 1 94 ? 2.070 -8.563 -0.123 1.00 81.19 94 GLY A CA 1
ATOM 626 C C . GLY A 1 94 ? 1.508 -7.269 0.457 1.00 81.19 94 GLY A C 1
ATOM 627 O O . GLY A 1 94 ? 0.288 -7.070 0.427 1.00 81.19 94 GLY A O 1
ATOM 628 N N . GLU A 1 95 ? 2.406 -6.418 0.941 1.00 88.44 95 GLU A N 1
ATOM 629 C CA . GLU A 1 95 ? 2.133 -5.278 1.823 1.00 88.44 95 GLU A CA 1
ATOM 630 C C . GLU A 1 95 ? 2.466 -3.970 1.092 1.00 88.44 95 GLU A C 1
ATOM 632 O O . GLU A 1 95 ? 3.571 -3.444 1.177 1.00 88.44 95 GLU A O 1
ATOM 637 N N . PRO A 1 96 ? 1.558 -3.468 0.236 1.00 89.75 96 PRO A N 1
ATOM 638 C CA . PRO A 1 96 ? 1.844 -2.278 -0.546 1.00 89.75 96 PRO A CA 1
ATOM 639 C C . PRO A 1 96 ? 1.819 -1.027 0.339 1.00 89.75 96 PRO A C 1
ATOM 641 O O . PRO A 1 96 ? 0.851 -0.798 1.069 1.00 89.75 96 PRO A O 1
ATOM 644 N N . THR A 1 97 ? 2.816 -0.163 0.167 1.00 93.12 97 THR A N 1
ATOM 645 C CA . THR A 1 97 ? 2.864 1.161 0.795 1.00 93.12 97 THR A CA 1
ATOM 646 C C . THR A 1 97 ? 2.603 2.241 -0.247 1.00 93.12 97 THR A C 1
ATOM 648 O O . THR A 1 97 ? 3.317 2.359 -1.241 1.00 93.12 97 THR A O 1
ATOM 651 N N . LEU A 1 98 ? 1.563 3.048 -0.044 1.00 94.69 98 LEU A N 1
ATOM 652 C CA . LEU A 1 98 ? 1.231 4.184 -0.903 1.00 94.69 98 LEU A CA 1
ATOM 653 C C . LEU A 1 98 ? 1.268 5.468 -0.076 1.00 94.69 98 LEU A C 1
ATOM 655 O O . LEU A 1 98 ? 0.520 5.607 0.889 1.00 94.69 98 LEU A O 1
ATOM 659 N N . SER A 1 99 ? 2.075 6.437 -0.492 1.00 95.12 99 SER A N 1
ATOM 660 C CA . SER A 1 99 ? 2.206 7.727 0.185 1.00 95.12 99 SER A CA 1
ATOM 661 C C . SER A 1 99 ? 2.084 8.884 -0.794 1.00 95.12 99 SER A C 1
ATOM 663 O O . SER A 1 99 ? 2.651 8.846 -1.887 1.00 95.12 99 SER A O 1
ATOM 665 N N . GLY A 1 100 ? 1.368 9.944 -0.426 1.00 93.38 100 GLY A N 1
ATOM 666 C CA . GLY A 1 100 ? 1.341 11.125 -1.273 1.00 93.38 100 GLY A CA 1
ATOM 667 C C . GLY A 1 100 ? 0.640 12.351 -0.723 1.00 93.38 100 GLY A C 1
ATOM 668 O O . GLY A 1 100 ? -0.262 12.271 0.105 1.00 93.38 100 GLY A O 1
ATOM 669 N N . THR A 1 101 ? 1.022 13.518 -1.239 1.00 91.94 101 THR A N 1
ATOM 670 C CA . THR A 1 101 ? 0.433 14.794 -0.808 1.00 91.94 101 THR A CA 1
ATOM 671 C C . THR A 1 101 ? -0.908 15.104 -1.483 1.00 91.94 101 THR A C 1
ATOM 673 O O . THR A 1 101 ? -1.631 16.006 -1.072 1.00 91.94 101 THR A O 1
ATOM 676 N N . GLY A 1 102 ? -1.280 14.365 -2.526 1.00 91.44 102 GLY A N 1
ATOM 677 C CA . GLY A 1 102 ? -2.563 14.530 -3.195 1.00 91.44 102 GLY A CA 1
ATOM 678 C C . GLY A 1 102 ? -3.566 13.445 -2.816 1.00 91.44 102 GLY A C 1
ATOM 679 O O . GLY A 1 102 ? -3.961 13.291 -1.657 1.00 91.44 102 GLY A O 1
ATOM 680 N N . ARG A 1 103 ? -4.054 12.718 -3.825 1.00 92.81 103 ARG A N 1
ATOM 681 C CA . ARG A 1 103 ? -5.033 11.636 -3.632 1.00 92.81 103 ARG A CA 1
ATOM 682 C C . ARG A 1 103 ? -4.322 10.295 -3.617 1.00 92.81 103 ARG A C 1
ATOM 684 O O . ARG A 1 103 ? -3.709 9.936 -4.619 1.00 92.81 103 ARG A O 1
ATOM 691 N N . VAL A 1 104 ? -4.509 9.536 -2.549 1.00 95.38 104 VAL A N 1
ATOM 692 C CA . VAL A 1 104 ? -3.986 8.180 -2.384 1.00 95.38 104 VAL A CA 1
ATOM 693 C C . VAL A 1 104 ? -5.146 7.198 -2.368 1.00 95.38 104 VAL A C 1
ATOM 695 O O . VAL A 1 104 ? -6.118 7.391 -1.632 1.00 95.38 104 VAL A O 1
ATOM 698 N N . SER A 1 105 ? -5.117 6.178 -3.227 1.00 90.69 105 SER A N 1
ATOM 699 C CA . SER A 1 105 ? -6.259 5.266 -3.312 1.00 90.69 105 SER A CA 1
ATOM 700 C C . SER A 1 105 ? -6.003 3.877 -3.874 1.00 90.69 105 SER A C 1
ATOM 702 O O . SER A 1 105 ? -5.087 3.676 -4.654 1.00 90.69 105 SER A O 1
ATOM 704 N N . SER A 1 106 ? -6.920 2.952 -3.590 1.00 80.38 106 SER A N 1
ATOM 705 C CA . SER A 1 106 ? -7.034 1.646 -4.249 1.00 80.38 106 SER A CA 1
ATOM 706 C C . SER A 1 106 ? -5.847 0.704 -4.015 1.00 80.38 106 SER A C 1
ATOM 708 O O . SER A 1 106 ? -4.958 0.586 -4.860 1.00 80.38 106 SER A O 1
ATOM 710 N N . CYS A 1 107 ? -5.924 -0.068 -2.935 1.00 81.12 107 CYS A N 1
ATOM 711 C CA . CYS A 1 107 ? -5.174 -1.313 -2.762 1.00 81.12 107 CYS A CA 1
ATOM 712 C C . CYS A 1 107 ? -6.142 -2.495 -2.696 1.00 81.12 107 CYS A C 1
ATOM 714 O O . CYS A 1 107 ? -7.126 -2.444 -1.959 1.00 81.12 107 CYS A O 1
ATOM 716 N N . GLN A 1 108 ? -5.871 -3.556 -3.456 1.00 84.25 108 GLN A N 1
ATOM 717 C CA . GLN A 1 108 ? -6.651 -4.789 -3.414 1.00 84.25 108 GLN A CA 1
ATOM 718 C C . GLN A 1 108 ? -5.741 -5.992 -3.187 1.00 84.25 108 GLN A C 1
ATOM 720 O O . GLN A 1 108 ? -4.873 -6.292 -4.009 1.00 84.25 108 GLN A O 1
ATOM 725 N N . GLY A 1 109 ? -5.942 -6.745 -2.110 1.00 80.25 109 GLY A N 1
ATOM 726 C CA . GLY A 1 109 ? -5.026 -7.848 -1.865 1.00 80.25 109 GLY A CA 1
ATOM 727 C C . GLY A 1 109 ? -5.306 -8.736 -0.676 1.00 80.25 109 GLY A C 1
ATOM 728 O O . GLY A 1 109 ? -6.350 -8.682 -0.034 1.00 80.25 109 GLY A O 1
ATOM 729 N N . LYS A 1 110 ? -4.363 -9.641 -0.435 1.00 80.31 110 LYS A N 1
ATOM 730 C CA . LYS A 1 110 ? -4.399 -10.523 0.735 1.00 80.31 110 LYS A CA 1
ATOM 731 C C . LYS A 1 110 ? -3.506 -10.060 1.887 1.00 80.31 110 LYS A C 1
ATOM 733 O O . LYS A 1 110 ? -3.747 -10.563 2.972 1.00 80.31 110 LYS A O 1
ATOM 738 N N . GLY A 1 111 ? -2.532 -9.185 1.637 1.00 82.00 111 GLY A N 1
ATOM 739 C CA . GLY A 1 111 ? -1.619 -8.682 2.666 1.00 82.00 111 GLY A CA 1
ATOM 740 C C . GLY A 1 111 ? -2.134 -7.414 3.338 1.00 82.00 111 GLY A C 1
ATOM 741 O O . GLY A 1 111 ? -3.349 -7.180 3.347 1.00 82.00 111 GLY A O 1
ATOM 742 N N . GLU A 1 112 ? -1.192 -6.621 3.844 1.00 88.25 112 GLU A N 1
ATOM 743 C CA . GLU A 1 112 ? -1.421 -5.528 4.791 1.00 88.25 112 GLU A CA 1
ATOM 744 C C . GLU A 1 112 ? -1.069 -4.164 4.179 1.00 88.25 112 GLU A C 1
ATOM 746 O O . GLU A 1 112 ? 0.046 -3.665 4.301 1.00 88.25 112 GLU A O 1
ATOM 751 N N . PRO A 1 113 ? -1.981 -3.559 3.404 1.00 89.50 113 PRO A N 1
ATOM 752 C CA . PRO A 1 113 ? -1.706 -2.295 2.740 1.00 89.50 113 PRO A CA 1
ATOM 753 C C . PRO A 1 113 ? -1.646 -1.124 3.723 1.00 89.50 113 PRO A C 1
ATOM 755 O O . PRO A 1 113 ? -2.552 -0.934 4.541 1.00 89.50 113 PRO A O 1
ATOM 758 N N . THR A 1 114 ? -0.655 -0.257 3.518 1.00 92.94 114 THR A N 1
ATOM 759 C CA . THR A 1 114 ? -0.529 1.033 4.201 1.00 92.94 114 THR A CA 1
ATOM 760 C C . THR A 1 114 ? -0.712 2.173 3.205 1.00 92.94 114 THR A C 1
ATOM 762 O O . THR A 1 114 ? -0.004 2.274 2.204 1.00 92.94 114 THR A O 1
ATOM 765 N N . LEU A 1 115 ? -1.684 3.050 3.453 1.00 94.44 115 LEU A N 1
ATOM 766 C CA . LEU A 1 115 ? -1.955 4.233 2.639 1.00 94.44 115 LEU A CA 1
ATOM 767 C C . LEU A 1 115 ? -1.862 5.488 3.510 1.00 94.44 115 LEU A C 1
ATOM 769 O O . LEU A 1 115 ? -2.575 5.610 4.504 1.00 94.44 115 LEU A O 1
ATOM 773 N N . SER A 1 116 ? -1.061 6.461 3.089 1.00 95.06 116 SER A N 1
ATOM 774 C CA . SER A 1 116 ? -0.909 7.743 3.776 1.00 95.06 116 SER A CA 1
ATOM 775 C C . SER A 1 116 ? -1.041 8.912 2.811 1.00 95.06 116 SER A C 1
ATOM 777 O O . SER A 1 116 ? -0.469 8.888 1.724 1.00 95.06 116 SER A O 1
ATOM 779 N N . GLY A 1 117 ? -1.773 9.960 3.182 1.00 93.44 117 GLY A N 1
ATOM 780 C CA . GLY A 1 117 ? -1.791 11.170 2.370 1.00 93.44 117 GLY A CA 1
ATOM 781 C C . GLY A 1 117 ? -2.546 12.351 2.949 1.00 93.44 117 GLY A C 1
ATOM 782 O O . GLY A 1 117 ? -3.365 12.220 3.854 1.00 93.44 117 GLY A O 1
ATOM 783 N N . THR A 1 118 ? -2.284 13.542 2.422 1.00 92.62 118 THR A N 1
ATOM 784 C CA . THR A 1 118 ? -2.781 14.778 3.046 1.00 92.62 118 THR A CA 1
ATOM 785 C C . THR A 1 118 ? -4.173 15.197 2.573 1.00 92.62 118 THR A C 1
ATOM 787 O O . THR A 1 118 ? -4.992 15.601 3.396 1.00 92.62 118 THR A O 1
ATOM 790 N N . ILE A 1 119 ? -4.509 15.083 1.280 1.00 91.75 119 ILE A N 1
ATOM 791 C CA . ILE A 1 119 ? -5.827 15.537 0.784 1.00 91.75 119 ILE A CA 1
ATOM 792 C C . ILE A 1 119 ? -6.893 14.454 0.955 1.00 91.75 119 ILE A C 1
ATOM 794 O O . ILE A 1 119 ? -7.964 14.687 1.525 1.00 91.75 119 ILE A O 1
ATOM 798 N N . ARG A 1 120 ? -6.647 13.263 0.403 1.00 92.50 120 ARG A N 1
ATOM 799 C CA . ARG A 1 120 ? -7.614 12.165 0.458 1.00 92.50 120 ARG A CA 1
ATOM 800 C C . ARG A 1 120 ? -6.923 10.819 0.408 1.00 92.50 120 ARG A C 1
ATOM 802 O O . ARG A 1 120 ? -6.186 10.556 -0.535 1.00 92.50 120 ARG A O 1
ATOM 809 N N . VAL A 1 121 ? -7.300 9.948 1.332 1.00 94.31 121 VAL A N 1
ATOM 810 C CA . VAL A 1 121 ? -6.928 8.539 1.355 1.00 94.31 121 VAL A CA 1
ATOM 811 C C . VAL A 1 121 ? -8.186 7.693 1.254 1.00 94.31 121 VAL A C 1
ATOM 813 O O . VAL A 1 121 ? -9.123 7.869 2.038 1.00 94.31 121 VAL A O 1
ATOM 816 N N . SER A 1 122 ? -8.266 6.803 0.263 1.00 90.94 122 SER A N 1
ATOM 817 C CA . SER A 1 122 ? -9.425 5.915 0.182 1.00 90.94 122 SER A CA 1
ATOM 818 C C . SER A 1 122 ? -9.274 4.635 -0.614 1.00 90.94 122 SER A C 1
ATOM 820 O O . SER A 1 122 ? -8.618 4.625 -1.645 1.00 90.94 122 SER A O 1
ATOM 822 N N . GLY A 1 123 ? -10.036 3.607 -0.254 1.00 80.12 123 GLY A N 1
ATOM 823 C CA . GLY A 1 123 ? -10.147 2.393 -1.056 1.00 80.12 123 GLY A CA 1
ATOM 824 C C . GLY A 1 123 ? -9.043 1.406 -0.720 1.00 80.12 123 GLY A C 1
ATOM 825 O O . GLY A 1 123 ? -8.036 1.327 -1.416 1.00 80.12 123 GLY A O 1
ATOM 826 N N . CYS A 1 124 ? -9.271 0.626 0.324 1.00 83.25 124 CYS A N 1
ATOM 827 C CA . CYS A 1 124 ? -8.558 -0.616 0.564 1.00 83.25 124 CYS A CA 1
ATOM 828 C C . CYS A 1 124 ? -9.568 -1.763 0.569 1.00 83.25 124 CYS A C 1
ATOM 830 O O . CYS A 1 124 ? -10.619 -1.654 1.200 1.00 83.25 124 CYS A O 1
ATOM 832 N N . GLN A 1 125 ? -9.265 -2.850 -0.135 1.00 85.81 125 GLN A N 1
ATOM 833 C CA . GLN A 1 125 ? -10.044 -4.074 -0.079 1.00 85.81 125 GLN A CA 1
ATOM 834 C C . GLN A 1 125 ? -9.127 -5.275 0.129 1.00 85.81 125 GLN A C 1
ATOM 836 O O . GLN A 1 125 ? -8.281 -5.572 -0.716 1.00 85.81 125 GLN A O 1
ATOM 841 N N . GLY A 1 126 ? -9.325 -6.034 1.204 1.00 82.06 126 GLY A N 1
ATOM 842 C CA . GLY A 1 126 ? -8.441 -7.163 1.433 1.00 82.06 126 GLY A CA 1
ATOM 843 C C . GLY A 1 126 ? -8.848 -8.177 2.478 1.00 82.06 126 GLY A C 1
ATOM 844 O O . GLY A 1 126 ? -9.998 -8.265 2.914 1.00 82.06 126 GLY A O 1
ATOM 845 N N . LYS A 1 127 ? -7.885 -9.046 2.782 1.00 82.62 127 LYS A N 1
ATOM 846 C CA . LYS A 1 127 ? -8.025 -10.068 3.819 1.00 82.62 127 LYS A CA 1
ATOM 847 C C . LYS A 1 127 ? -7.218 -9.759 5.078 1.00 82.62 127 LYS A C 1
ATOM 849 O O . LYS A 1 127 ? -7.687 -10.179 6.126 1.00 82.62 127 LYS A O 1
ATOM 854 N N . GLY A 1 128 ? -6.070 -9.093 4.952 1.00 82.06 128 GLY A N 1
ATOM 855 C CA . GLY A 1 128 ? -5.208 -8.723 6.073 1.00 82.06 128 GLY A CA 1
ATOM 856 C C . GLY A 1 128 ? -5.620 -7.414 6.738 1.00 82.06 128 GLY A C 1
ATOM 857 O O . GLY A 1 128 ? -6.643 -6.812 6.392 1.00 82.06 128 GLY A O 1
ATOM 858 N N . GLU A 1 129 ? -4.817 -6.980 7.691 1.00 86.69 129 GLU A N 1
ATOM 859 C CA . GLU A 1 129 ? -4.936 -5.671 8.327 1.00 86.69 129 GLU A CA 1
ATOM 860 C C . GLU A 1 129 ? -4.711 -4.558 7.304 1.00 86.69 129 GLU A C 1
ATOM 862 O O . GLU A 1 129 ? -4.250 -4.784 6.188 1.00 86.69 129 GLU A O 1
ATOM 867 N N . SER A 1 130 ? -5.177 -3.349 7.575 1.00 88.50 130 SER A N 1
ATOM 868 C CA . SER A 1 130 ? -5.033 -2.257 6.610 1.00 88.50 130 SER A CA 1
ATOM 869 C C . SER A 1 130 ? -4.975 -0.938 7.327 1.00 88.50 130 SER A C 1
ATOM 871 O O . SER A 1 130 ? -5.892 -0.621 8.080 1.00 88.50 130 SER A O 1
ATOM 873 N N . THR A 1 131 ? -3.963 -0.141 7.016 1.00 92.38 131 THR A N 1
ATOM 874 C CA . THR A 1 131 ? -3.742 1.140 7.677 1.00 92.38 131 THR A CA 1
ATOM 875 C C . THR A 1 131 ? -3.949 2.269 6.687 1.00 92.38 131 THR A C 1
ATOM 877 O O . THR A 1 131 ? -3.270 2.362 5.667 1.00 92.38 131 THR A O 1
ATOM 880 N N . LEU A 1 132 ? -4.912 3.140 6.967 1.00 94.19 132 LEU A N 1
ATOM 881 C CA . LEU A 1 132 ? -5.170 4.348 6.192 1.00 94.19 132 LEU A CA 1
ATOM 882 C C . LEU A 1 132 ? -5.001 5.559 7.111 1.00 94.19 132 LEU A C 1
ATOM 884 O O . LEU A 1 132 ? -5.728 5.682 8.091 1.00 94.19 132 LEU A O 1
ATOM 888 N N . SER A 1 133 ? -4.098 6.474 6.767 1.00 94.94 133 SER A N 1
ATOM 889 C CA . SER A 1 133 ? -3.831 7.688 7.545 1.00 94.94 133 SER A CA 1
ATOM 890 C C . SER A 1 133 ? -3.866 8.944 6.680 1.00 94.94 133 SER A C 1
ATOM 892 O O . SER A 1 133 ? -3.459 8.916 5.520 1.00 94.94 133 SER A O 1
ATOM 894 N N . GLY A 1 134 ? -4.343 10.071 7.208 1.00 93.94 134 GLY A N 1
ATOM 895 C CA . GLY A 1 134 ? -4.284 11.323 6.460 1.00 93.94 134 GLY A CA 1
ATOM 896 C C . GLY A 1 134 ? -4.879 12.551 7.130 1.00 93.94 134 GLY A C 1
ATOM 897 O O . GLY A 1 134 ? -5.588 12.459 8.123 1.00 93.94 134 GLY A O 1
ATOM 898 N N . THR A 1 135 ? -4.618 13.730 6.565 1.00 91.88 135 THR A N 1
ATOM 899 C CA . THR A 1 135 ? -5.054 15.011 7.159 1.00 91.88 135 THR A CA 1
ATOM 900 C C . THR A 1 135 ? -6.374 15.564 6.615 1.00 91.88 135 THR A C 1
ATOM 902 O O . THR A 1 135 ? -6.879 16.559 7.129 1.00 91.88 135 THR A O 1
ATOM 905 N N . GLY A 1 136 ? -6.910 14.978 5.542 1.00 91.94 136 GLY A N 1
ATOM 906 C CA . GLY A 1 136 ? -8.114 15.458 4.863 1.00 91.94 136 GLY A CA 1
ATOM 907 C C . GLY A 1 136 ? -9.296 14.506 5.022 1.00 91.94 136 GLY A C 1
ATOM 908 O O . GLY A 1 136 ? -10.024 14.524 6.014 1.00 91.94 136 GLY A O 1
ATOM 909 N N . ARG A 1 137 ? -9.556 13.692 3.993 1.00 93.00 137 ARG A N 1
ATOM 910 C CA . ARG A 1 137 ? -10.578 12.635 4.059 1.00 93.00 137 ARG A CA 1
ATOM 911 C C . ARG A 1 137 ? -9.941 11.259 3.988 1.00 93.00 137 ARG A C 1
ATOM 913 O O . ARG A 1 137 ? -9.362 10.920 2.961 1.00 93.00 137 ARG A O 1
ATOM 920 N N . VAL A 1 138 ? -10.173 10.445 5.006 1.00 95.25 138 VAL A N 1
ATOM 921 C CA . VAL A 1 138 ? -9.742 9.049 5.090 1.00 95.25 138 VAL A CA 1
ATOM 922 C C . VAL A 1 138 ? -10.983 8.167 5.048 1.00 95.25 138 VAL A C 1
ATOM 924 O O . VAL A 1 138 ? -11.864 8.311 5.894 1.00 95.25 138 VAL A O 1
ATOM 927 N N . SER A 1 139 ? -11.137 7.320 4.022 1.00 91.56 139 SER A N 1
ATOM 928 C CA . SER A 1 139 ? -12.348 6.495 3.936 1.00 91.56 139 SER A CA 1
ATOM 929 C C . SER A 1 139 ? -12.307 5.252 3.057 1.00 91.56 139 SER A C 1
ATOM 931 O O . SER A 1 139 ? -11.531 5.179 2.118 1.00 91.56 139 SER A O 1
ATOM 933 N N . GLY A 1 140 ? -13.242 4.325 3.259 1.00 84.62 140 GLY A N 1
ATOM 934 C CA . GLY A 1 140 ? -13.485 3.227 2.320 1.00 84.62 140 GLY A CA 1
ATOM 935 C C . GLY A 1 140 ? -12.471 2.102 2.469 1.00 84.62 140 GLY A C 1
ATOM 936 O O . GLY A 1 140 ? -11.684 1.856 1.556 1.00 84.62 140 GLY A O 1
ATOM 937 N N . CYS A 1 141 ? -12.501 1.429 3.615 1.00 86.44 141 CYS A N 1
ATOM 938 C CA . CYS A 1 141 ? -11.774 0.186 3.830 1.00 86.44 141 CYS A CA 1
ATOM 939 C C . CYS A 1 141 ? -12.755 -0.979 3.964 1.00 86.44 141 CYS A C 1
ATOM 941 O O . CYS A 1 141 ? -13.722 -0.898 4.719 1.00 86.44 141 CYS A O 1
ATOM 943 N N . GLN A 1 142 ? -12.510 -2.048 3.216 1.00 87.38 142 GLN A N 1
ATOM 944 C CA . GLN A 1 142 ? -13.271 -3.289 3.244 1.00 87.38 142 GLN A CA 1
ATOM 945 C C . GLN A 1 142 ? -12.318 -4.456 3.495 1.00 87.38 142 GLN A C 1
ATOM 947 O O . GLN A 1 142 ? -11.717 -4.976 2.554 1.00 87.38 142 GLN A O 1
ATOM 952 N N . SER A 1 143 ? -12.176 -4.890 4.745 1.00 82.75 143 SER A N 1
ATOM 953 C CA . SER A 1 143 ? -11.259 -5.983 5.083 1.00 82.75 143 SER A CA 1
ATOM 954 C C . SER A 1 143 ? -11.922 -7.108 5.869 1.00 82.75 143 SER A C 1
ATOM 956 O O . SER A 1 143 ? -12.897 -6.915 6.588 1.00 82.75 143 SER A O 1
ATOM 958 N N . LYS A 1 144 ? -11.403 -8.328 5.723 1.00 84.25 144 LYS A N 1
ATOM 959 C CA . LYS A 1 144 ? -11.721 -9.412 6.660 1.00 84.25 144 LYS A CA 1
ATOM 960 C C . LYS A 1 144 ? -10.932 -9.309 7.969 1.00 84.25 144 LYS A C 1
ATOM 962 O O . LYS A 1 144 ? -11.432 -9.865 8.939 1.00 84.25 144 LYS A O 1
ATOM 967 N N . GLY A 1 145 ? -9.778 -8.642 7.968 1.00 84.75 145 GLY A N 1
ATOM 968 C CA . GLY A 1 145 ? -8.940 -8.411 9.147 1.00 84.75 145 GLY A CA 1
ATOM 969 C C . GLY A 1 145 ? -9.367 -7.178 9.941 1.00 84.75 145 GLY A C 1
ATOM 970 O O . GLY A 1 145 ? -10.551 -6.821 9.937 1.00 84.75 145 GLY A O 1
ATOM 971 N N . GLU A 1 146 ? -8.386 -6.531 10.568 1.00 87.25 146 GLU A N 1
ATOM 972 C CA . GLU A 1 146 ? -8.535 -5.413 11.510 1.00 87.25 146 GLU A CA 1
ATOM 973 C C . GLU A 1 146 ? -8.033 -4.106 10.877 1.00 87.25 146 GLU A C 1
ATOM 975 O O . GLU A 1 146 ? -6.855 -3.759 10.927 1.00 87.25 146 GLU A O 1
ATOM 980 N N . PRO A 1 147 ? -8.895 -3.388 10.146 1.00 88.00 147 PRO A N 1
ATOM 981 C CA . PRO A 1 147 ? -8.496 -2.147 9.503 1.00 88.00 147 PRO A CA 1
ATOM 982 C C . PRO A 1 147 ? -8.419 -0.986 10.501 1.00 88.00 147 PRO A C 1
ATOM 984 O O . PRO A 1 147 ? -9.367 -0.722 11.244 1.00 88.00 147 PRO A O 1
ATOM 987 N N . THR A 1 148 ? -7.339 -0.216 10.405 1.00 91.62 148 THR A N 1
ATOM 988 C CA . THR A 1 148 ? -7.110 1.016 11.158 1.00 91.62 148 THR A CA 1
ATOM 989 C C . THR A 1 148 ? -7.200 2.226 10.237 1.00 91.62 148 THR A C 1
ATOM 991 O O . THR A 1 148 ? -6.458 2.360 9.262 1.00 91.62 148 THR A O 1
ATOM 994 N N . LEU A 1 149 ? -8.121 3.138 10.537 1.00 93.31 149 LEU A N 1
ATOM 995 C CA . LEU A 1 149 ? -8.269 4.416 9.847 1.00 93.31 149 LEU A CA 1
ATOM 996 C C . LEU A 1 149 ? -7.991 5.544 10.836 1.00 93.31 149 LEU A C 1
ATOM 998 O O . LEU A 1 149 ? -8.722 5.696 11.811 1.00 93.31 149 LEU A O 1
ATOM 1002 N N . SER A 1 150 ? -6.991 6.370 10.554 1.00 94.06 150 SER A N 1
ATOM 1003 C CA . SER A 1 150 ? -6.634 7.517 11.385 1.00 94.06 150 SER A CA 1
ATOM 1004 C C . SER A 1 150 ? -6.596 8.807 10.575 1.00 94.06 150 SER A C 1
ATOM 1006 O O . SER A 1 150 ? -6.290 8.802 9.384 1.00 94.06 150 SER A O 1
ATOM 1008 N N . GLY A 1 151 ? -6.923 9.946 11.183 1.00 92.75 151 GLY A N 1
ATOM 1009 C CA . GLY A 1 151 ? -6.715 11.203 10.477 1.00 92.75 151 GLY A CA 1
ATOM 1010 C C . GLY A 1 151 ? -7.270 12.471 11.093 1.00 92.75 151 GLY A C 1
ATOM 1011 O O . GLY A 1 151 ? -8.023 12.466 12.062 1.00 92.75 151 GLY A O 1
ATOM 1012 N N . ILE A 1 152 ? -6.905 13.578 10.459 1.00 90.44 152 ILE A N 1
ATOM 1013 C CA . ILE A 1 152 ? -7.472 14.905 10.699 1.00 90.44 152 ILE A CA 1
ATOM 1014 C C . ILE A 1 152 ? -8.555 15.135 9.636 1.00 90.44 152 ILE A C 1
ATOM 1016 O O . ILE A 1 152 ? -8.432 14.677 8.503 1.00 90.44 152 ILE A O 1
ATOM 1020 N N . GLY A 1 153 ? -9.659 15.788 9.991 1.00 91.56 153 GLY A N 1
ATOM 1021 C CA . GLY A 1 153 ? -10.767 16.080 9.083 1.00 91.56 153 GLY A CA 1
ATOM 1022 C C . GLY A 1 153 ? -11.906 15.060 9.148 1.00 91.56 153 GLY A C 1
ATOM 1023 O O . GLY A 1 153 ? -12.755 15.123 10.040 1.00 91.56 153 GLY A O 1
ATOM 1024 N N . ARG A 1 154 ? -12.034 14.191 8.138 1.00 91.94 154 ARG A N 1
ATOM 1025 C CA . ARG A 1 154 ? -13.129 13.202 8.049 1.00 91.94 154 ARG A CA 1
ATOM 1026 C C . ARG A 1 154 ? -12.584 11.789 7.919 1.00 91.94 154 ARG A C 1
ATOM 1028 O O . ARG A 1 154 ? -12.010 11.459 6.884 1.00 91.94 154 ARG A O 1
ATOM 1035 N N . VAL A 1 155 ? -12.884 10.948 8.899 1.00 93.75 155 VAL A N 1
ATOM 1036 C CA . VAL A 1 155 ? -12.534 9.528 8.928 1.00 93.75 155 VAL A CA 1
ATOM 1037 C C . VAL A 1 155 ? -13.819 8.710 8.846 1.00 93.75 155 VAL A C 1
ATOM 1039 O O . VAL A 1 155 ? -14.691 8.843 9.709 1.00 93.75 155 VAL A O 1
ATOM 1042 N N . SER A 1 156 ? -14.008 7.918 7.784 1.00 90.38 156 SER A N 1
ATOM 1043 C CA . SER A 1 156 ? -15.238 7.130 7.665 1.00 90.38 156 SER A CA 1
ATOM 1044 C C . SER A 1 156 ? -15.237 5.904 6.763 1.00 90.38 156 SER A C 1
ATOM 1046 O O . SER A 1 156 ? -14.413 5.757 5.876 1.00 90.38 156 SER A O 1
ATOM 1048 N N . GLY A 1 157 ? -16.254 5.053 6.895 1.00 83.06 157 GLY A N 1
ATOM 1049 C CA . GLY A 1 157 ? -16.535 4.013 5.903 1.00 83.06 157 GLY A CA 1
ATOM 1050 C C . GLY A 1 157 ? -15.558 2.853 6.004 1.00 83.06 157 GLY A C 1
ATOM 1051 O O . GLY A 1 157 ? -14.800 2.587 5.071 1.00 83.06 157 GLY A O 1
ATOM 1052 N N . CYS A 1 158 ? -15.591 2.182 7.146 1.00 83.56 158 CYS A N 1
ATOM 1053 C CA . CYS A 1 158 ? -14.898 0.929 7.356 1.00 83.56 158 CYS A CA 1
ATOM 1054 C C . CYS A 1 158 ? -15.912 -0.210 7.449 1.00 83.56 158 CYS A C 1
ATOM 1056 O O . CYS A 1 158 ? -16.939 -0.079 8.119 1.00 83.56 158 CYS A O 1
ATOM 1058 N N . GLN A 1 159 ? -15.647 -1.303 6.743 1.00 83.56 159 GLN A N 1
ATOM 1059 C CA . GLN A 1 159 ? -16.494 -2.481 6.739 1.00 83.56 159 GLN A CA 1
ATOM 1060 C C . GLN A 1 159 ? -15.643 -3.741 6.872 1.00 83.56 159 GLN A C 1
ATOM 1062 O O . GLN A 1 159 ? -14.700 -3.931 6.103 1.00 83.56 159 GLN A O 1
ATOM 1067 N N . GLY A 1 160 ? -15.989 -4.639 7.792 1.00 77.12 160 GLY A N 1
ATOM 1068 C CA . GLY A 1 160 ? -15.190 -5.848 7.933 1.00 77.12 160 GLY A CA 1
ATOM 1069 C C . GLY A 1 160 ? -15.707 -6.934 8.851 1.00 77.12 160 GLY A C 1
ATOM 1070 O O . GLY A 1 160 ? -16.792 -6.850 9.419 1.00 77.12 160 GLY A O 1
ATOM 1071 N N . LYS A 1 161 ? -14.946 -8.025 8.925 1.00 80.12 161 LYS A N 1
ATOM 1072 C CA . LYS A 1 161 ? -15.250 -9.122 9.852 1.00 80.12 161 LYS A CA 1
ATOM 1073 C C . LYS A 1 161 ? -14.495 -9.011 11.176 1.00 80.12 161 LYS A C 1
ATOM 1075 O O . LYS A 1 161 ? -15.054 -9.504 12.146 1.00 80.12 161 LYS A O 1
ATOM 1080 N N . GLY A 1 162 ? -13.311 -8.399 11.190 1.00 81.56 162 GLY A N 1
ATOM 1081 C CA . GLY A 1 162 ? -12.529 -8.162 12.403 1.00 81.56 162 GLY A CA 1
ATOM 1082 C C . GLY A 1 162 ? -12.996 -6.941 13.192 1.00 81.56 162 GLY A C 1
ATOM 1083 O O . GLY A 1 162 ? -14.166 -6.550 13.105 1.00 81.56 162 GLY A O 1
ATOM 1084 N N . GLU A 1 163 ? -12.051 -6.357 13.923 1.00 85.81 163 GLU A N 1
ATOM 1085 C CA . GLU A 1 163 ? -12.198 -5.262 14.888 1.00 85.81 163 GLU A CA 1
ATOM 1086 C C . GLU A 1 163 ? -11.661 -3.948 14.299 1.00 85.81 163 GLU A C 1
ATOM 1088 O O . GLU A 1 163 ? -10.488 -3.602 14.423 1.00 85.81 163 GLU A O 1
ATOM 1093 N N . PRO A 1 164 ? -12.485 -3.216 13.537 1.00 86.81 164 PRO A N 1
ATOM 1094 C CA . PRO A 1 164 ? -12.045 -1.989 12.894 1.00 86.81 164 PRO A CA 1
ATOM 1095 C C . PRO A 1 164 ? -11.836 -0.856 13.907 1.00 86.81 164 PRO A C 1
ATOM 1097 O O . PRO A 1 164 ? -12.732 -0.537 14.694 1.00 86.81 164 PRO A O 1
ATOM 1100 N N . THR A 1 165 ? -10.707 -0.160 13.783 1.00 90.06 165 THR A N 1
ATOM 1101 C CA . THR A 1 165 ? -10.367 1.005 14.607 1.00 90.06 165 THR A CA 1
ATOM 1102 C C . THR A 1 165 ? -10.403 2.284 13.779 1.00 90.06 165 THR A C 1
ATOM 1104 O O . THR A 1 165 ? -9.727 2.410 12.758 1.00 90.06 165 THR A O 1
ATOM 1107 N N . LEU A 1 166 ? -11.196 3.262 14.214 1.00 91.50 166 LEU A N 1
ATOM 1108 C CA . LEU A 1 166 ? -11.287 4.587 13.608 1.00 91.50 166 LEU A CA 1
ATOM 1109 C C . LEU A 1 166 ? -10.893 5.653 14.629 1.00 91.50 166 LEU A C 1
ATOM 1111 O O . LEU A 1 166 ? -11.578 5.836 15.634 1.00 91.50 166 LEU A O 1
ATOM 1115 N N . THR A 1 167 ? -9.843 6.410 14.333 1.00 92.38 167 THR A N 1
ATOM 1116 C CA . THR A 1 167 ? -9.365 7.503 15.182 1.00 92.38 167 THR A CA 1
ATOM 1117 C C . THR A 1 167 ? -9.283 8.810 14.408 1.00 92.38 167 THR A C 1
ATOM 1119 O O . THR A 1 167 ? -8.937 8.833 13.229 1.00 92.38 167 THR A O 1
ATOM 1122 N N . GLY A 1 168 ? -9.596 9.942 15.035 1.00 91.00 168 GLY A N 1
ATOM 1123 C CA . GLY A 1 168 ? -9.321 11.209 14.367 1.00 91.00 168 GLY A CA 1
ATOM 1124 C C . GLY A 1 168 ? -9.806 12.476 15.039 1.00 91.00 168 GLY A C 1
ATOM 1125 O O . GLY A 1 168 ? -10.525 12.467 16.034 1.00 91.00 168 GLY A O 1
ATOM 1126 N N . THR A 1 169 ? -9.425 13.598 14.445 1.00 90.25 169 THR A N 1
ATOM 1127 C CA . THR A 1 169 ? -9.919 14.929 14.805 1.00 90.25 169 THR A CA 1
ATOM 1128 C C . THR A 1 169 ? -10.876 15.418 13.715 1.00 90.25 169 THR A C 1
ATOM 1130 O O . THR A 1 169 ? -10.607 15.285 12.526 1.00 90.25 169 THR A O 1
ATOM 1133 N N . GLY A 1 170 ? -12.037 15.955 14.090 1.00 90.31 170 GLY A N 1
ATOM 1134 C CA . GLY A 1 170 ? -13.105 16.363 13.175 1.00 90.31 170 GLY A CA 1
ATOM 1135 C C . GLY A 1 170 ? -14.323 15.436 13.225 1.00 90.31 170 GLY A C 1
ATOM 1136 O O . GLY A 1 170 ? -15.088 15.475 14.188 1.00 90.31 170 GLY A O 1
ATOM 1137 N N . ARG A 1 171 ? -14.585 14.662 12.163 1.00 90.31 171 ARG A N 1
ATOM 1138 C CA . ARG A 1 171 ? -15.718 13.717 12.091 1.00 90.31 171 ARG A CA 1
ATOM 1139 C C . ARG A 1 171 ? -15.226 12.287 11.891 1.00 90.31 171 ARG A C 1
ATOM 1141 O O . ARG A 1 171 ? -14.651 11.990 10.848 1.00 90.31 171 ARG A O 1
ATOM 1148 N N . VAL A 1 172 ? -15.577 11.406 12.819 1.00 91.38 172 VAL A N 1
ATOM 1149 C CA . VAL A 1 172 ? -15.307 9.966 12.784 1.00 91.38 172 VAL A CA 1
ATOM 1150 C C . VAL A 1 172 ? -16.636 9.218 12.667 1.00 91.38 172 VAL A C 1
ATOM 1152 O O . VAL A 1 172 ? -17.533 9.429 13.485 1.00 91.38 172 VAL A O 1
ATOM 1155 N N . SER A 1 173 ? -16.830 8.407 11.619 1.00 88.88 173 SER A N 1
ATOM 1156 C CA . SER A 1 173 ? -18.122 7.726 11.432 1.00 88.88 173 SER A CA 1
ATOM 1157 C C . SER A 1 173 ? -18.161 6.521 10.498 1.00 88.88 173 SER A C 1
ATOM 1159 O O . SER A 1 173 ? -17.320 6.370 9.627 1.00 88.88 173 SER A O 1
ATOM 1161 N N . GLY A 1 174 ? -19.219 5.716 10.578 1.00 83.00 174 GLY A N 1
ATOM 1162 C CA . GLY A 1 174 ? -19.552 4.719 9.558 1.00 83.00 174 GLY A CA 1
ATOM 1163 C C . GLY A 1 174 ? -18.644 3.497 9.608 1.00 83.00 174 GLY A C 1
ATOM 1164 O O . GLY A 1 174 ? -17.930 3.217 8.644 1.00 83.00 174 GLY A O 1
ATOM 1165 N N . CYS A 1 175 ? -18.691 2.780 10.726 1.00 81.94 175 CYS A N 1
ATOM 1166 C CA . CYS A 1 175 ? -17.959 1.540 10.936 1.00 81.94 175 CYS A CA 1
ATOM 1167 C C . CYS A 1 175 ? -18.929 0.359 11.063 1.00 81.94 175 CYS A C 1
ATOM 1169 O O . CYS A 1 175 ? -19.786 0.373 11.939 1.00 81.94 175 CYS A O 1
ATOM 1171 N N . HIS A 1 176 ? -18.831 -0.646 10.195 1.00 80.56 176 HIS A N 1
ATOM 1172 C CA . HIS A 1 176 ? -19.772 -1.769 10.175 1.00 80.56 176 HIS A CA 1
ATOM 1173 C C . HIS A 1 176 ? -19.023 -3.097 10.167 1.00 80.56 176 HIS A C 1
ATOM 1175 O O . HIS A 1 176 ? -18.266 -3.376 9.237 1.00 80.56 176 HIS A O 1
ATOM 1181 N N . GLY A 1 177 ? -19.262 -3.967 11.140 1.00 74.06 177 GLY A N 1
ATOM 1182 C CA . GLY A 1 177 ? -18.581 -5.251 11.143 1.00 74.06 177 GLY A CA 1
ATOM 1183 C C . GLY A 1 177 ? -19.193 -6.326 12.013 1.00 74.06 177 GLY A C 1
ATOM 1184 O O . GLY A 1 177 ? -20.229 -6.148 12.645 1.00 74.06 177 GLY A O 1
ATOM 1185 N N . LYS A 1 178 ? -18.568 -7.502 11.964 1.00 77.06 178 LYS A N 1
ATOM 1186 C CA . LYS A 1 178 ? -18.927 -8.617 12.847 1.00 77.06 178 LYS A CA 1
ATOM 1187 C C . LYS A 1 178 ? -18.162 -8.587 14.173 1.00 77.06 178 LYS A C 1
ATOM 1189 O O . LYS A 1 178 ? -18.682 -9.169 15.111 1.00 77.06 178 LYS A O 1
ATOM 1194 N N . GLY A 1 179 ? -17.002 -7.935 14.242 1.00 79.81 179 GLY A N 1
ATOM 1195 C CA . GLY A 1 179 ? -16.250 -7.756 15.485 1.00 79.81 179 GLY A CA 1
ATOM 1196 C C . GLY A 1 179 ? -16.720 -6.557 16.310 1.00 79.81 179 GLY A C 1
ATOM 1197 O O . GLY A 1 179 ? -17.857 -6.092 16.157 1.00 79.81 179 GLY A O 1
ATOM 1198 N N . GLU A 1 180 ? -15.811 -6.076 17.151 1.00 83.62 180 GLU A N 1
ATOM 1199 C CA . GLU A 1 180 ? -15.955 -4.976 18.109 1.00 83.62 180 GLU A CA 1
ATOM 1200 C C . GLU A 1 180 ? -15.331 -3.697 17.532 1.00 83.62 180 GLU A C 1
ATOM 1202 O O . GLU A 1 180 ? -14.113 -3.526 17.541 1.00 83.62 180 GLU A O 1
ATOM 1207 N N . PRO A 1 181 ? -16.121 -2.795 16.922 1.00 84.56 181 PRO A N 1
ATOM 1208 C CA . PRO A 1 181 ? -15.560 -1.587 16.339 1.00 84.56 181 PRO A CA 1
ATOM 1209 C C . PRO A 1 181 ? -15.171 -0.587 17.435 1.00 84.56 181 PRO A C 1
ATOM 1211 O O . PRO A 1 181 ? -15.979 -0.275 18.313 1.00 84.56 181 PRO A O 1
ATOM 1214 N N . THR A 1 182 ? -13.984 0.005 17.309 1.00 88.31 182 THR A N 1
ATOM 1215 C CA . THR A 1 182 ? -13.524 1.100 18.174 1.00 88.31 182 THR A CA 1
ATOM 1216 C C . THR A 1 182 ? -13.531 2.416 17.410 1.00 88.31 182 THR A C 1
ATOM 1218 O O . THR A 1 182 ? -12.877 2.558 16.375 1.00 88.31 182 THR A O 1
ATOM 1221 N N . LEU A 1 183 ? -14.269 3.408 17.908 1.00 89.38 183 LEU A N 1
ATOM 1222 C CA . LEU A 1 183 ? -14.284 4.766 17.366 1.00 89.38 183 LEU A CA 1
ATOM 1223 C C . LEU A 1 183 ? -13.836 5.759 18.440 1.00 89.38 183 LEU A C 1
ATOM 1225 O O . LEU A 1 183 ? -14.478 5.894 19.479 1.00 89.38 183 LEU A O 1
ATOM 1229 N N . SER A 1 184 ? -12.779 6.514 18.156 1.00 89.56 184 SER A N 1
ATOM 1230 C CA . SER A 1 184 ? -12.277 7.562 19.045 1.00 89.56 184 SER A CA 1
ATOM 1231 C C . SER A 1 184 ? -12.036 8.865 18.294 1.00 89.56 184 SER A C 1
ATOM 1233 O O . SER A 1 184 ? -11.561 8.862 17.156 1.00 89.56 184 SER A O 1
ATOM 1235 N N . GLY A 1 185 ? -12.341 10.010 18.901 1.00 88.12 185 GLY A N 1
ATOM 1236 C CA . GLY A 1 185 ? -11.950 11.266 18.280 1.00 88.12 185 GLY A CA 1
ATOM 1237 C C . GLY A 1 185 ? -12.342 12.554 18.980 1.00 88.12 185 GLY A C 1
ATOM 1238 O O . GLY A 1 185 ? -13.216 12.611 19.840 1.00 88.12 185 GLY A O 1
ATOM 1239 N N . ILE A 1 186 ? -11.703 13.630 18.536 1.00 86.81 186 ILE A N 1
ATOM 1240 C CA . ILE A 1 186 ? -12.003 14.999 18.957 1.00 86.81 186 ILE A CA 1
ATOM 1241 C C . ILE A 1 186 ? -12.981 15.586 17.939 1.00 86.81 186 ILE A C 1
ATOM 1243 O O . ILE A 1 186 ? -12.623 15.762 16.778 1.00 86.81 186 ILE A O 1
ATOM 1247 N N . GLY A 1 187 ? -14.219 15.880 18.343 1.00 88.25 187 GLY A N 1
ATOM 1248 C CA . GLY A 1 187 ? -15.256 16.4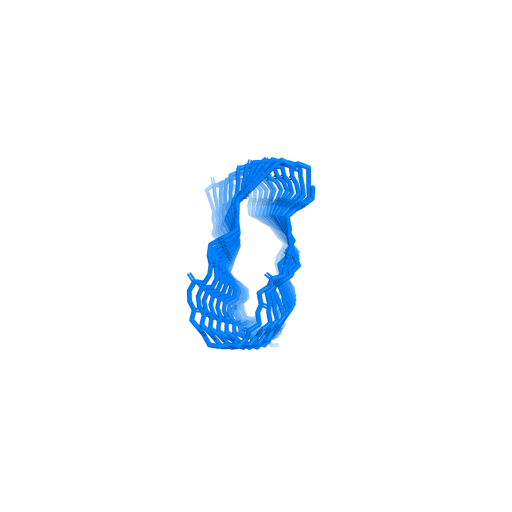20 17.455 1.00 88.25 187 GLY A CA 1
ATOM 1249 C C . GLY A 1 187 ? -16.527 15.570 17.426 1.00 88.25 187 GLY A C 1
ATOM 1250 O O . GLY A 1 187 ? -17.181 15.413 18.448 1.00 88.25 187 GLY A O 1
ATOM 1251 N N . ARG A 1 188 ? -16.952 15.079 16.257 1.00 87.94 188 ARG A N 1
ATOM 1252 C CA . ARG A 1 188 ? -18.163 14.247 16.118 1.00 87.94 188 ARG A CA 1
ATOM 1253 C C . ARG A 1 188 ? -17.793 12.790 15.877 1.00 87.94 188 ARG A C 1
ATOM 1255 O O . ARG A 1 188 ? -17.191 12.493 14.848 1.00 87.94 188 ARG A O 1
ATOM 1262 N N . VAL A 1 189 ? -18.235 11.901 16.756 1.00 88.62 189 VAL A N 1
ATOM 1263 C CA . VAL A 1 189 ? -18.068 10.449 16.647 1.00 88.62 189 VAL A CA 1
ATOM 1264 C C . VAL A 1 189 ? -19.449 9.809 16.529 1.00 88.62 189 VAL A C 1
ATOM 1266 O O . VAL A 1 189 ? -20.313 10.025 17.378 1.00 88.62 189 VAL A O 1
ATOM 1269 N N . SER A 1 190 ? -19.714 9.071 15.449 1.00 86.62 190 SER A N 1
ATOM 1270 C CA . SER A 1 190 ? -21.047 8.481 15.264 1.00 86.62 190 SER A CA 1
ATOM 1271 C C . SER A 1 190 ? -21.132 7.329 14.278 1.00 86.62 190 SER A C 1
ATOM 1273 O O . SER A 1 190 ? -20.393 7.309 13.303 1.00 86.62 190 SER A O 1
ATOM 1275 N N . GLY A 1 191 ? -22.128 6.460 14.427 1.00 79.50 191 GLY A N 1
ATOM 1276 C CA . GLY A 1 191 ? -22.483 5.483 13.401 1.00 79.50 191 GLY A CA 1
ATOM 1277 C C . GLY A 1 191 ? -21.523 4.305 13.375 1.00 79.50 191 GLY A C 1
ATOM 1278 O O . GLY A 1 191 ? -20.673 4.214 12.485 1.00 79.50 191 GLY A O 1
ATOM 1279 N N . CYS A 1 192 ? -21.684 3.399 14.331 1.00 79.19 192 CYS A N 1
ATOM 1280 C CA . CYS A 1 192 ? -21.067 2.085 14.273 1.00 79.19 192 CYS A CA 1
ATOM 1281 C C . CYS A 1 192 ? -22.089 0.967 14.490 1.00 79.19 192 CYS A C 1
ATOM 1283 O O . CYS A 1 192 ? -23.066 1.121 15.223 1.00 79.19 192 CYS A O 1
ATOM 1285 N N . GLN A 1 193 ? -21.867 -0.156 13.820 1.00 79.00 193 GLN A N 1
ATOM 1286 C CA . GLN A 1 193 ? -22.718 -1.329 13.916 1.00 79.00 193 GLN A CA 1
ATOM 1287 C C . GLN A 1 193 ? -21.842 -2.577 13.984 1.00 79.00 193 GLN A C 1
ATOM 1289 O O . GLN A 1 193 ? -21.077 -2.853 13.059 1.00 79.00 193 GLN A O 1
ATOM 1294 N N . GLY A 1 194 ? -21.964 -3.315 15.080 1.00 72.81 194 GLY A N 1
ATOM 1295 C CA . GLY A 1 194 ? -21.199 -4.521 15.374 1.00 72.81 194 GLY A CA 1
ATOM 1296 C C . GLY A 1 194 ? -22.114 -5.683 15.736 1.00 72.81 194 GLY A C 1
ATOM 1297 O O . GLY A 1 194 ? -23.273 -5.480 16.105 1.00 72.81 194 GLY A O 1
ATOM 1298 N N . LYS A 1 195 ? -21.598 -6.911 15.646 1.00 74.81 195 LYS A N 1
ATOM 1299 C CA . LYS A 1 195 ? -22.139 -7.982 16.494 1.00 74.81 195 LYS A CA 1
ATOM 1300 C C . LYS A 1 195 ? -21.486 -7.946 17.876 1.00 74.81 195 LYS A C 1
ATOM 1302 O O . LYS A 1 195 ? -22.195 -8.148 18.840 1.00 74.81 195 LYS A O 1
ATOM 1307 N N . GLY A 1 196 ? -20.199 -7.618 17.975 1.00 73.19 196 GLY A N 1
ATOM 1308 C CA . GLY A 1 196 ? -19.554 -7.395 19.269 1.00 73.19 196 GLY A CA 1
ATOM 1309 C C . GLY A 1 196 ? -19.984 -6.088 19.949 1.00 73.19 196 GLY A C 1
ATOM 1310 O O . GLY A 1 196 ? -20.775 -5.314 19.391 1.00 73.19 196 GLY A O 1
ATOM 1311 N N . GLU A 1 197 ? -19.446 -5.837 21.142 1.00 80.00 197 GLU A N 1
ATOM 1312 C CA . GLU A 1 197 ? -19.649 -4.597 21.892 1.00 80.00 197 GLU A CA 1
ATOM 1313 C C . GLU A 1 197 ? -18.803 -3.450 21.305 1.00 80.00 197 GLU A C 1
ATOM 1315 O O . GLU A 1 197 ? -17.575 -3.507 21.296 1.00 80.00 197 GLU A O 1
ATOM 1320 N N . PRO A 1 198 ? -19.422 -2.390 20.756 1.00 79.94 198 PRO A N 1
ATOM 1321 C CA . PRO A 1 198 ? -18.672 -1.281 20.185 1.00 79.94 198 PRO A CA 1
ATOM 1322 C C . PRO A 1 198 ? -18.132 -0.332 21.263 1.00 79.94 198 PRO A C 1
ATOM 1324 O O . PRO A 1 198 ? -18.872 0.085 22.154 1.00 79.94 198 PRO A O 1
ATOM 1327 N N . THR A 1 199 ? -16.894 0.137 21.098 1.00 85.25 199 THR A N 1
ATOM 1328 C CA . THR A 1 199 ? -16.312 1.183 21.954 1.00 85.25 199 THR A CA 1
ATOM 1329 C C . THR A 1 199 ? -16.385 2.551 21.279 1.00 85.25 199 THR A C 1
ATOM 1331 O O . THR A 1 199 ? -15.966 2.722 20.131 1.00 85.25 199 THR A O 1
ATOM 1334 N N . LEU A 1 200 ? -16.894 3.556 22.002 1.00 84.69 200 LEU A N 1
ATOM 1335 C CA . LEU A 1 200 ? -16.947 4.945 21.544 1.00 84.69 200 LEU A CA 1
ATOM 1336 C C . LEU A 1 200 ? -16.387 5.884 22.590 1.00 84.69 200 LEU A C 1
ATOM 1338 O O . LEU A 1 200 ? -16.875 5.938 23.715 1.00 84.69 200 LEU A O 1
ATOM 1342 N N . SER A 1 201 ? -15.432 6.701 22.171 1.00 85.62 201 SER A N 1
ATOM 1343 C CA . SER A 1 201 ? -14.876 7.759 22.999 1.00 85.62 201 SER A CA 1
ATOM 1344 C C . SER A 1 201 ? -14.712 9.043 22.198 1.00 85.62 201 SER A C 1
ATOM 1346 O O . SER A 1 201 ? -14.450 9.031 20.994 1.00 85.62 201 SER A O 1
ATOM 1348 N N . GLY A 1 202 ? -14.883 10.183 22.852 1.00 83.00 202 GLY A N 1
ATOM 1349 C CA . GLY A 1 202 ? -14.609 11.461 22.224 1.00 83.00 202 GLY A CA 1
ATOM 1350 C C . GLY A 1 202 ? -14.944 12.646 23.106 1.00 83.00 202 GLY A C 1
ATOM 1351 O O . GLY A 1 202 ? -15.796 12.574 23.984 1.00 83.00 202 GLY A O 1
ATOM 1352 N N . THR A 1 203 ? -14.275 13.761 22.841 1.00 82.44 203 THR A N 1
ATOM 1353 C CA . THR A 1 203 ? -14.429 15.013 23.599 1.00 82.44 203 THR A CA 1
ATOM 1354 C C . THR A 1 203 ? -15.506 15.941 23.026 1.00 82.44 203 THR A C 1
ATOM 1356 O O . THR A 1 203 ? -15.688 17.052 23.514 1.00 82.44 203 THR A O 1
ATOM 1359 N N . GLY A 1 204 ? -16.227 15.511 21.984 1.00 82.00 204 GLY A N 1
ATOM 1360 C CA . GLY A 1 204 ? -17.356 16.249 21.412 1.00 82.00 204 GLY A CA 1
ATOM 1361 C C . GLY A 1 204 ? -18.630 15.404 21.331 1.00 82.00 204 GLY A C 1
ATOM 1362 O O . GLY A 1 204 ? -18.962 14.674 22.258 1.00 82.00 204 GLY A O 1
ATOM 1363 N N . ARG A 1 205 ? -19.397 15.503 20.237 1.00 84.62 205 ARG A N 1
ATOM 1364 C CA . ARG A 1 205 ? -20.676 14.781 20.115 1.00 84.62 205 ARG A CA 1
ATOM 1365 C C . ARG A 1 205 ? -20.441 13.309 19.785 1.00 84.62 205 ARG A C 1
ATOM 1367 O O . ARG A 1 205 ? -19.977 13.008 18.686 1.00 84.62 205 ARG A O 1
ATOM 1374 N N . VAL A 1 206 ? -20.869 12.422 20.678 1.00 85.62 206 VAL A N 1
ATOM 1375 C CA . VAL A 1 206 ? -20.849 10.964 20.501 1.00 85.62 206 VAL A CA 1
ATOM 1376 C C . VAL A 1 206 ? -22.286 10.448 20.371 1.00 85.62 206 VAL A C 1
ATOM 1378 O O . VAL A 1 206 ? -23.134 10.793 21.191 1.00 85.62 206 VAL A O 1
ATOM 1381 N N . SER A 1 207 ? -22.613 9.682 19.322 1.00 83.06 207 SER A N 1
ATOM 1382 C CA . SER A 1 207 ? -23.976 9.132 19.152 1.00 83.06 207 SER A CA 1
ATOM 1383 C C . SER A 1 207 ? -24.074 7.978 18.149 1.00 83.06 207 SER A C 1
ATOM 1385 O O . SER A 1 207 ? -23.379 7.983 17.139 1.00 83.06 207 SER A O 1
ATOM 1387 N N . GLY A 1 208 ? -25.029 7.064 18.346 1.00 74.19 208 GLY A N 1
ATOM 1388 C CA . GLY A 1 208 ? -25.462 6.117 17.311 1.00 74.19 208 GLY A CA 1
ATOM 1389 C C . GLY A 1 208 ? -24.532 4.923 17.117 1.00 74.19 208 GLY A C 1
ATOM 1390 O O . GLY A 1 208 ? -23.916 4.792 16.059 1.00 74.19 208 GLY A O 1
ATOM 1391 N N . CYS A 1 209 ? -24.473 4.043 18.115 1.00 73.31 209 CYS A N 1
ATOM 1392 C CA . CYS A 1 209 ? -23.809 2.753 17.996 1.00 73.31 209 CYS A CA 1
ATOM 1393 C C . CYS A 1 209 ? -24.667 1.614 18.513 1.00 73.31 209 CYS A C 1
ATOM 1395 O O . CYS A 1 209 ? -25.384 1.764 19.498 1.00 73.31 209 CYS A O 1
ATOM 1397 N N . GLN A 1 210 ? -24.614 0.499 17.791 1.00 74.31 210 GLN A N 1
ATOM 1398 C CA . GLN A 1 210 ? -25.425 -0.682 18.044 1.00 74.31 210 GLN A CA 1
ATOM 1399 C C . GLN A 1 210 ? -24.527 -1.922 18.015 1.00 74.31 210 GLN A C 1
ATOM 1401 O O . GLN A 1 210 ? -23.964 -2.246 16.967 1.00 74.31 210 GLN A O 1
ATOM 1406 N N . GLY A 1 211 ? -24.408 -2.598 19.157 1.00 65.19 211 GLY A N 1
ATOM 1407 C CA . GLY A 1 211 ? -23.919 -3.975 19.257 1.00 65.19 211 GLY A CA 1
ATOM 1408 C C . GLY A 1 211 ? -25.101 -4.942 19.330 1.00 65.19 211 GLY A C 1
ATOM 1409 O O . GLY A 1 211 ? -26.180 -4.564 19.794 1.00 65.19 211 GLY A O 1
ATOM 1410 N N . LYS A 1 212 ? -24.931 -6.174 18.849 1.00 59.09 212 LYS A N 1
ATOM 1411 C CA . LYS A 1 212 ? -25.886 -7.268 19.074 1.00 59.09 212 LYS A CA 1
ATOM 1412 C C . LYS A 1 212 ? -25.205 -8.328 19.938 1.00 59.09 212 LYS A C 1
ATOM 1414 O O . LYS A 1 212 ? -24.632 -9.250 19.364 1.00 59.09 212 LYS A O 1
ATOM 1419 N N . GLY A 1 213 ? -25.281 -8.150 21.260 1.00 52.47 213 GLY A N 1
ATOM 1420 C CA . GLY A 1 213 ? -24.883 -9.173 22.235 1.00 52.47 213 GLY A CA 1
ATOM 1421 C C . GLY A 1 213 ? -25.609 -10.496 22.026 1.00 52.47 213 GLY A C 1
ATOM 1422 O O . GLY A 1 213 ? -26.735 -10.473 21.469 1.00 52.47 213 GLY A O 1
#

Radius of gyration: 19.25 Å; chains: 1; bounding box: 47×27×50 Å

pLDDT: mean 86.76, std 6.7, range [52.47, 95.69]

Foldseek 3Di:
DADDDEEDDAAETEEEAEWDDAEYEEEYEYEYEHAYDEDEEEYEYEYEYEHYAEDYEEYEEYEYEYAAEHEYAEYHYEYEHEYAEEYEYYEEAEEYEYEYAYEYEADEYAYEYEYEYEAEYEYDAYAEEYEYEYAHAYEYHEYQYEYEYEYHHYYEYAEYAEEYEYEYEHEHEYAEYAYAYEYEYEHHYEYYEYCYHYHYYYPYHYDYYDHND

Secondary structure (DSSP, 8-state):
-EEEEEEEE--EEEEEEEEEEEEEEE--EEEEEEEEEEEEEES--EEEEEEEEE--EEES--EEEESSEEEEEEEES--EEEESSEEEEEEESS--EEEESSEEEEEEESS--EEEESSEEEEEEESS-EEEEESSEEEEEEESS-EEEEEEEEEEEEEESS--EEEEEEEEEEEEESS--EEEEEEEEEEEE-SS--EEEESSEEEEEE---